Protein AF-A0A7V3BMM9-F1 (afdb_monomer_lite)

pLDDT: mean 84.12, std 20.59, range [25.33, 98.5]

Secondary structure (DSSP, 8-state):
-----------------------------PPPHHHHHHHHHHHTTSS-HHHHHHHHHHHHHHHHHPEEEEEETTEEEEEETTSSEEEEEEEEEEEEEE---TT-B-TT--B---EEEEEEEEEEEEEEETTTEEEEEEEE-SSS-EEEEEEEEEEEETTEEEEEEEEE-S--HHHHS-TTS-SSSS--GGGGGS--EEEEEEEEEEEGGGTEEEEEEEE-SS-TT----SS--EEEEEEEE---

Foldseek 3Di:
DDDDDDDDDDDDDDDPDDPDPPPPDDDPDPDPPQLVVLVVCVVVVVDDPVRSVVVVVVVCVVLQADWDWDADPNWTKIARSVRQKIKTKDWDWDKDWDPDDVCDADPVSHGDHTDIATPWTKIKMWMHHGNFKIWIWMWTCRPHTFTQGGWIKGPPDQAKIKIFFKYFFPDDPQLNDDCVPDPDVDDDPVCVVGQHIFGWMKIWHAPPNRQKIKMKIWGLPQHGPDDRDDDDIDIGIDMDGHPD

Radius of gyration: 28.23 Å; chains: 1; bounding box: 103×45×72 Å

Structure (mmCIF, N/CA/C/O backbone):
data_AF-A0A7V3BMM9-F1
#
_entry.id   AF-A0A7V3BMM9-F1
#
loop_
_atom_site.group_PDB
_atom_site.id
_atom_site.type_symbol
_atom_site.label_atom_id
_atom_site.label_alt_id
_atom_site.label_comp_id
_atom_site.label_asym_id
_atom_site.label_entity_id
_atom_site.label_seq_id
_atom_site.pdbx_PDB_ins_code
_atom_site.Cartn_x
_atom_site.Cartn_y
_atom_site.Cartn_z
_atom_site.occupancy
_atom_site.B_iso_or_equiv
_atom_site.auth_seq_id
_atom_site.auth_comp_id
_atom_site.auth_asym_id
_atom_site.auth_atom_id
_atom_site.pdbx_PDB_model_num
ATOM 1 N N . MET A 1 1 ? -70.844 21.705 -26.774 1.00 38.69 1 MET A N 1
ATOM 2 C CA . MET A 1 1 ? -70.767 20.719 -27.871 1.00 38.69 1 MET A CA 1
ATOM 3 C C . MET A 1 1 ? -69.583 19.796 -27.583 1.00 38.69 1 MET A C 1
ATOM 5 O O . MET A 1 1 ? -68.482 20.306 -27.479 1.00 38.69 1 MET A O 1
ATOM 9 N N . ASN A 1 2 ? -69.870 18.517 -27.294 1.00 36.34 2 ASN A N 1
ATOM 10 C CA . ASN A 1 2 ? -69.021 17.302 -27.224 1.00 36.34 2 ASN A CA 1
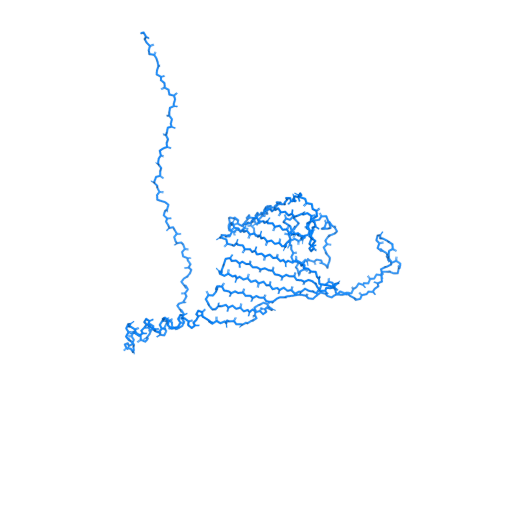ATOM 11 C C . ASN A 1 2 ? -67.511 17.437 -26.913 1.00 36.34 2 ASN A C 1
ATOM 13 O O . ASN A 1 2 ? -66.756 17.962 -27.715 1.00 36.34 2 ASN A O 1
ATOM 17 N N . ARG A 1 3 ? -67.050 17.014 -25.718 1.00 38.62 3 ARG A N 1
ATOM 18 C CA . ARG A 1 3 ? -66.506 15.663 -25.380 1.00 38.62 3 ARG A CA 1
ATOM 19 C C . ARG A 1 3 ? -65.378 15.201 -26.316 1.00 38.62 3 ARG A C 1
ATOM 21 O O . ARG A 1 3 ? -65.720 14.851 -27.432 1.00 38.62 3 ARG A O 1
ATOM 28 N N . ILE A 1 4 ? -64.132 15.076 -25.813 1.00 45.03 4 ILE A N 1
ATOM 29 C CA . ILE A 1 4 ? -63.379 13.817 -25.534 1.00 45.03 4 ILE A CA 1
ATOM 30 C C . ILE A 1 4 ? -62.304 14.111 -24.451 1.00 45.03 4 ILE A C 1
ATOM 32 O O . ILE A 1 4 ? -61.752 15.204 -24.400 1.00 45.03 4 ILE A O 1
ATOM 36 N N . LEU A 1 5 ? -62.093 13.151 -23.543 1.00 37.56 5 LEU A N 1
ATOM 37 C CA . LEU A 1 5 ? -61.285 13.191 -22.313 1.00 37.56 5 LEU A CA 1
ATOM 38 C C . LEU A 1 5 ? -59.736 13.198 -22.487 1.00 37.56 5 LEU A C 1
ATOM 40 O O . LEU A 1 5 ? -59.244 12.803 -23.541 1.00 37.56 5 LEU A O 1
ATOM 44 N N . PRO A 1 6 ? -58.989 13.528 -21.401 1.00 44.44 6 PRO A N 1
ATOM 45 C CA . PRO A 1 6 ? -57.520 13.581 -21.282 1.00 44.44 6 PRO A CA 1
ATOM 46 C C . PRO A 1 6 ? -56.903 12.320 -20.633 1.00 44.44 6 PRO A C 1
ATOM 48 O O . PRO A 1 6 ? -57.574 11.693 -19.818 1.00 44.44 6 PRO A O 1
ATOM 51 N N . LYS A 1 7 ? -55.626 11.988 -20.918 1.00 34.16 7 LYS A N 1
ATOM 52 C CA . LYS A 1 7 ? -54.704 11.097 -20.148 1.00 34.16 7 LYS A CA 1
ATOM 53 C C . LYS A 1 7 ? -53.261 11.460 -20.581 1.00 34.16 7 LYS A C 1
ATOM 55 O O . LYS A 1 7 ? -53.063 11.675 -21.765 1.00 34.16 7 LYS A O 1
ATOM 60 N N . VAL A 1 8 ? -52.222 11.606 -19.753 1.00 30.41 8 VAL A N 1
ATOM 61 C CA . VAL A 1 8 ? -51.803 10.811 -18.591 1.00 30.41 8 VAL A CA 1
ATOM 62 C C . VAL A 1 8 ? -51.069 11.710 -17.579 1.00 30.41 8 VAL A C 1
ATOM 64 O O . VAL A 1 8 ? -50.029 12.287 -17.881 1.00 30.41 8 VAL A O 1
ATOM 67 N N . LEU A 1 9 ? -51.616 11.779 -16.365 1.00 29.84 9 LEU A N 1
ATOM 68 C CA . LEU A 1 9 ? -50.900 12.061 -15.122 1.00 29.84 9 LEU A CA 1
ATOM 69 C C . LEU A 1 9 ? -50.432 10.701 -14.577 1.00 29.84 9 LEU A C 1
ATOM 71 O O . LEU A 1 9 ? -51.265 9.802 -14.467 1.00 29.84 9 LEU A O 1
ATOM 75 N N . VAL A 1 10 ? -49.166 10.554 -14.183 1.00 29.09 10 VAL A N 1
ATOM 76 C CA . VAL A 1 10 ? -48.768 9.564 -13.168 1.00 29.09 10 VAL A CA 1
ATOM 77 C C . VAL A 1 10 ? -47.814 10.246 -12.196 1.00 29.09 10 VAL A C 1
ATOM 79 O O . VAL A 1 10 ? -46.621 10.384 -12.443 1.00 29.09 10 VAL A O 1
ATOM 82 N N . SER A 1 11 ? -48.384 10.680 -11.077 1.00 27.62 11 SER A N 1
ATOM 83 C CA . SER A 1 11 ? -47.706 10.668 -9.787 1.00 27.62 11 SER A CA 1
ATOM 84 C C . SER A 1 11 ? -47.651 9.217 -9.296 1.00 27.62 11 SER A C 1
ATOM 86 O O . SER A 1 11 ? -48.673 8.533 -9.313 1.00 27.62 11 SER A O 1
ATOM 88 N N . LEU A 1 12 ? -46.490 8.761 -8.827 1.00 26.44 12 LEU A N 1
ATOM 89 C CA . LEU A 1 12 ? -46.339 7.554 -8.007 1.00 26.44 12 LEU A CA 1
ATOM 90 C C . LEU A 1 12 ? -45.339 7.932 -6.899 1.00 26.44 12 LEU A C 1
ATOM 92 O O . LEU A 1 12 ? -44.169 8.152 -7.181 1.00 26.44 12 LEU A O 1
ATOM 96 N N . ALA A 1 13 ? -45.784 8.409 -5.737 1.00 28.14 13 ALA A N 1
ATOM 97 C CA . ALA A 1 13 ? -46.408 7.674 -4.634 1.00 28.14 13 ALA A CA 1
ATOM 98 C C . ALA A 1 13 ? -45.438 6.697 -3.944 1.00 28.14 13 ALA A C 1
ATOM 100 O O . ALA A 1 13 ? -44.916 5.771 -4.557 1.00 28.14 13 ALA A O 1
ATOM 101 N N . LEU A 1 14 ? -45.246 6.969 -2.649 1.00 25.39 14 LEU A N 1
ATOM 102 C CA . LEU A 1 14 ? -44.682 6.138 -1.588 1.00 25.39 14 LEU A CA 1
ATOM 103 C C . LEU A 1 14 ? -44.663 4.628 -1.882 1.00 25.39 14 LEU A C 1
ATOM 105 O O . LEU A 1 14 ? -45.712 4.017 -2.068 1.00 25.39 14 LEU A O 1
ATOM 109 N N . MET A 1 15 ? -43.494 4.017 -1.692 1.00 25.45 15 MET A N 1
ATOM 110 C CA . MET A 1 15 ? -43.388 2.669 -1.132 1.00 25.45 15 MET A CA 1
ATOM 111 C C . MET A 1 15 ? -42.498 2.727 0.112 1.00 25.45 15 MET A C 1
ATOM 113 O O . MET A 1 15 ? -41.286 2.536 0.069 1.00 25.45 15 MET A O 1
ATOM 117 N N . LEU A 1 16 ? -43.150 3.021 1.239 1.00 28.23 16 LEU A N 1
ATOM 118 C CA . LEU A 1 16 ? -42.796 2.457 2.536 1.00 28.23 16 LEU A CA 1
ATOM 119 C C . LEU A 1 16 ? -42.952 0.940 2.405 1.00 28.23 16 LEU A C 1
ATOM 121 O O . LEU A 1 16 ? -44.065 0.429 2.335 1.00 28.23 16 LEU A O 1
ATOM 125 N N . GLY A 1 17 ? -41.832 0.237 2.335 1.00 25.55 17 GLY A N 1
ATOM 126 C CA . GLY A 1 17 ? -41.789 -1.215 2.269 1.00 25.55 17 GLY A CA 1
ATOM 127 C C . GLY A 1 17 ? -40.478 -1.696 2.856 1.00 25.55 17 GLY A C 1
ATOM 128 O O . GLY A 1 17 ? -39.551 -1.994 2.117 1.00 25.55 17 GLY A O 1
ATOM 129 N N . SER A 1 18 ? -40.402 -1.666 4.188 1.00 29.08 18 SER A N 1
ATOM 130 C CA . SER A 1 18 ? -39.578 -2.536 5.037 1.00 29.08 18 SER A CA 1
ATOM 131 C C . SER A 1 18 ? -38.527 -3.379 4.298 1.00 29.08 18 SER A C 1
ATOM 133 O O . SER A 1 18 ? -38.785 -4.540 3.970 1.00 29.08 18 SER A O 1
ATOM 135 N N . LEU A 1 19 ? -37.324 -2.836 4.091 1.00 27.72 19 LEU A N 1
ATOM 136 C CA . LEU A 1 19 ? -36.171 -3.693 3.844 1.00 27.72 19 LEU A CA 1
ATOM 137 C C . LEU A 1 19 ? -35.659 -4.152 5.206 1.00 27.72 19 LEU A C 1
ATOM 139 O O . LEU A 1 19 ? -34.979 -3.433 5.933 1.00 27.72 19 LEU A O 1
ATOM 143 N N . VAL A 1 20 ? -36.137 -5.340 5.560 1.00 27.20 20 VAL A N 1
ATOM 144 C CA . VAL A 1 20 ? -35.724 -6.164 6.686 1.00 27.20 20 VAL A CA 1
ATOM 145 C C . VAL A 1 20 ? -34.213 -6.071 6.876 1.00 27.20 20 VAL A C 1
ATOM 147 O O . VAL A 1 20 ? -33.435 -6.396 5.981 1.00 27.20 20 VAL A O 1
ATOM 150 N N . THR A 1 21 ? -33.821 -5.641 8.072 1.00 27.88 21 THR A N 1
ATOM 151 C CA . THR A 1 21 ? -32.473 -5.748 8.619 1.00 27.88 21 THR A CA 1
ATOM 152 C C . THR A 1 21 ? -32.058 -7.217 8.609 1.00 27.88 21 THR A C 1
ATOM 154 O O . THR A 1 21 ? -32.342 -7.960 9.547 1.00 27.88 21 THR A O 1
ATOM 157 N N . LEU A 1 22 ? -31.409 -7.664 7.536 1.00 25.33 22 LEU A N 1
ATOM 158 C CA . LEU A 1 22 ? -30.812 -8.989 7.481 1.00 25.33 22 LEU A CA 1
ATOM 159 C C . LEU A 1 22 ? -29.428 -8.900 8.130 1.00 25.33 22 LEU A C 1
ATOM 161 O O . LEU A 1 22 ? -28.401 -8.743 7.476 1.00 25.33 22 LEU A O 1
ATOM 165 N N . ALA A 1 23 ? -29.434 -8.944 9.463 1.00 29.56 23 ALA A N 1
ATOM 166 C CA . ALA A 1 23 ? -28.261 -9.246 10.264 1.00 29.56 23 ALA A CA 1
ATOM 167 C C . ALA A 1 23 ? -27.841 -10.696 9.968 1.00 29.56 23 ALA A C 1
ATOM 169 O O . ALA A 1 23 ? -28.280 -11.635 10.629 1.00 29.56 23 ALA A O 1
ATOM 170 N N . LEU A 1 24 ? -27.032 -10.888 8.927 1.00 25.89 24 LEU A N 1
ATOM 171 C CA . LEU A 1 24 ? -26.409 -12.172 8.627 1.00 25.89 24 LEU A CA 1
ATOM 172 C C . LEU A 1 24 ? -25.137 -12.323 9.459 1.00 25.89 24 LEU A C 1
ATOM 174 O O . LEU A 1 24 ? -24.089 -11.763 9.153 1.00 25.89 24 LEU A O 1
ATOM 178 N N . GLY A 1 25 ? -25.325 -13.063 10.553 1.00 27.61 25 GLY A N 1
ATOM 179 C CA . GLY A 1 25 ? -24.378 -13.949 11.226 1.00 27.61 25 GLY A CA 1
ATOM 180 C C . GLY A 1 25 ? -22.899 -13.746 10.925 1.00 27.61 25 GLY A C 1
ATOM 181 O O . GLY A 1 25 ? -22.339 -14.421 10.068 1.00 27.61 25 GLY A O 1
ATOM 182 N N . GLY A 1 26 ? -22.246 -12.917 11.739 1.00 25.81 26 GLY A N 1
ATOM 183 C CA . GLY A 1 26 ? -20.876 -13.231 12.125 1.00 25.81 26 GLY A CA 1
ATOM 184 C C . GLY A 1 26 ? -20.902 -14.507 12.967 1.00 25.81 26 GLY A C 1
ATOM 185 O O . GLY A 1 26 ? -21.786 -14.655 13.814 1.00 25.81 26 GLY A O 1
ATOM 186 N N . GLU A 1 27 ? -19.977 -15.430 12.713 1.00 27.50 27 GLU A N 1
ATOM 187 C CA . GLU A 1 27 ? -19.823 -16.643 13.519 1.00 27.50 27 GLU A CA 1
ATOM 188 C C . GLU A 1 27 ? -19.812 -16.315 15.021 1.00 27.50 27 GLU A C 1
ATOM 190 O O . GLU A 1 27 ? -19.301 -15.250 15.403 1.00 27.50 27 GLU A O 1
ATOM 195 N N . PRO A 1 28 ? -20.367 -17.184 15.890 1.00 31.92 28 PRO A N 1
ATOM 196 C CA . PRO A 1 28 ? -20.312 -16.964 17.323 1.00 31.92 28 PRO A CA 1
ATOM 197 C C . PRO A 1 28 ? -18.844 -16.990 17.745 1.00 31.92 28 PRO A C 1
ATOM 199 O O . PRO A 1 28 ? -18.250 -18.051 17.908 1.00 31.92 28 PRO A O 1
ATOM 202 N N . LYS A 1 29 ? -18.245 -15.803 17.894 1.00 45.50 29 LYS A N 1
ATOM 203 C CA . LYS A 1 29 ? -16.930 -15.654 18.510 1.00 45.50 29 LYS A CA 1
ATOM 204 C C . LYS A 1 29 ? -17.004 -16.341 19.864 1.00 45.50 29 LYS A C 1
ATOM 206 O O . LYS A 1 29 ? -17.782 -15.910 20.718 1.00 45.50 29 LYS A O 1
ATOM 211 N N . GLU A 1 30 ? -16.236 -17.415 20.030 1.00 55.03 30 GLU A N 1
ATOM 212 C CA . GLU A 1 30 ? -16.100 -18.093 21.312 1.00 55.03 30 GLU A CA 1
ATOM 213 C C . GLU A 1 30 ? -15.823 -17.049 22.394 1.00 55.03 30 GLU A C 1
ATOM 215 O O . GLU A 1 30 ? -14.979 -16.161 22.224 1.00 55.03 30 GLU A O 1
ATOM 220 N N . LYS A 1 31 ? -16.583 -17.121 23.492 1.00 68.62 31 LYS A N 1
ATOM 221 C CA . LYS A 1 31 ? -16.405 -16.199 24.612 1.00 68.62 31 LYS A CA 1
ATOM 222 C C . LYS A 1 31 ? -14.949 -16.280 25.090 1.00 68.62 31 LYS A C 1
ATOM 224 O O . LYS A 1 31 ? -14.450 -17.398 25.254 1.00 68.62 31 LYS A O 1
ATOM 229 N N . PRO A 1 32 ? -14.266 -15.151 25.344 1.00 79.38 32 PRO A N 1
ATOM 230 C CA . PRO A 1 32 ? -12.917 -15.156 25.899 1.00 79.38 32 PRO A CA 1
ATOM 231 C C . PRO A 1 32 ? -12.823 -16.050 27.140 1.00 79.38 32 PRO A C 1
ATOM 233 O O . PRO A 1 32 ? -13.746 -16.079 27.953 1.00 79.38 32 PRO A O 1
ATOM 236 N N . VAL A 1 33 ? -11.694 -16.743 27.325 1.00 82.69 33 VAL A N 1
ATOM 237 C CA . VAL A 1 33 ? -11.473 -17.670 28.458 1.00 82.69 33 VAL A CA 1
ATOM 238 C C . VAL A 1 33 ? -11.793 -17.021 29.813 1.00 82.69 33 VAL A C 1
ATOM 240 O O . VAL A 1 33 ? -12.360 -17.665 30.689 1.00 82.69 33 VAL A O 1
ATOM 243 N N . VAL A 1 34 ? -11.506 -15.726 29.969 1.00 84.88 34 VAL A N 1
ATOM 244 C CA . VAL A 1 34 ? -11.821 -14.963 31.187 1.00 84.88 34 VAL A CA 1
ATOM 245 C C . VAL A 1 34 ? -13.332 -14.859 31.433 1.00 84.88 34 VAL A C 1
ATOM 247 O O . VAL A 1 34 ? -13.767 -15.044 32.565 1.00 84.88 34 VAL A O 1
ATOM 250 N N . GLU A 1 35 ? -14.147 -14.637 30.397 1.00 84.75 35 GLU A N 1
ATOM 251 C CA . GLU A 1 35 ? -15.613 -14.621 30.533 1.00 84.75 35 GLU A CA 1
ATOM 252 C C . GLU A 1 35 ? -16.156 -16.009 30.877 1.00 84.75 35 GLU A C 1
ATOM 254 O O . GLU A 1 35 ? -17.046 -16.128 31.713 1.00 84.75 35 GLU A O 1
ATOM 259 N N . GLN A 1 36 ? -15.572 -17.069 30.308 1.00 88.56 36 GLN A N 1
ATOM 260 C CA . GLN A 1 36 ? -15.939 -18.444 30.660 1.00 88.56 36 GLN A CA 1
ATOM 261 C C . GLN A 1 36 ? -15.630 -18.760 32.134 1.00 88.56 36 GLN A C 1
ATOM 263 O O . GLN A 1 36 ? -16.428 -19.412 32.807 1.00 88.56 36 GLN A O 1
ATOM 268 N N . ILE A 1 37 ? -14.497 -18.274 32.659 1.00 88.25 37 ILE A N 1
ATOM 269 C CA . ILE A 1 37 ? -14.135 -18.418 34.078 1.00 88.25 37 ILE A CA 1
ATOM 270 C C . ILE A 1 37 ? -15.118 -17.647 34.968 1.00 88.25 37 ILE A C 1
ATOM 272 O O . ILE A 1 37 ? -15.596 -18.200 35.957 1.00 88.25 37 ILE A O 1
ATOM 276 N N . LEU A 1 38 ? -15.451 -16.399 34.621 1.00 89.81 38 LEU A N 1
ATOM 277 C CA . LEU A 1 38 ? -16.404 -15.586 35.385 1.00 89.81 38 LEU A CA 1
ATOM 278 C C . LEU A 1 38 ? -17.808 -16.212 35.398 1.00 89.81 38 LEU A C 1
ATOM 280 O O . LEU A 1 38 ? -18.428 -16.282 36.460 1.00 89.81 38 LEU A O 1
ATOM 284 N N . ASP A 1 39 ? -18.282 -16.729 34.260 1.00 90.69 39 ASP A N 1
ATOM 285 C CA . ASP A 1 39 ? -19.570 -17.430 34.153 1.00 90.69 39 ASP A CA 1
ATOM 286 C C . ASP A 1 39 ? -19.597 -18.670 35.072 1.00 90.69 39 ASP A C 1
ATOM 288 O O . ASP A 1 39 ? -20.570 -18.904 35.793 1.00 90.69 39 ASP A O 1
ATOM 292 N N . LEU A 1 40 ? -18.501 -19.435 35.113 1.00 91.00 40 LEU A N 1
ATOM 293 C CA . LEU A 1 40 ? -18.376 -20.637 35.941 1.00 91.00 40 LEU A CA 1
ATOM 294 C C . LEU A 1 40 ? -18.291 -20.316 37.444 1.00 91.00 40 LEU A C 1
ATOM 296 O O . LEU A 1 40 ? -18.853 -21.046 38.265 1.00 91.00 40 LEU A O 1
ATOM 300 N N . LEU A 1 41 ? -17.629 -19.219 37.819 1.00 91.06 41 LEU A N 1
ATOM 301 C CA . LEU A 1 41 ? -17.575 -18.733 39.202 1.00 91.06 41 LEU A CA 1
ATOM 302 C C . LEU A 1 41 ? -18.943 -18.237 39.684 1.00 91.06 41 LEU A C 1
ATOM 304 O O . LEU A 1 41 ? -19.340 -18.541 40.812 1.00 91.06 41 LEU A O 1
ATOM 308 N N . LEU A 1 42 ? -19.682 -17.536 38.822 1.00 92.25 42 LEU A N 1
ATOM 309 C CA . LEU A 1 42 ? -21.040 -17.077 39.104 1.00 92.25 42 LEU A CA 1
ATOM 310 C C . LEU A 1 42 ? -22.001 -18.266 39.253 1.00 92.25 42 LEU A C 1
ATOM 312 O O . LEU A 1 42 ? -22.773 -18.322 40.208 1.00 92.25 42 LEU A O 1
ATOM 316 N N . GLN A 1 43 ? -21.906 -19.263 38.366 1.00 93.19 43 GLN A N 1
ATOM 317 C CA . GLN A 1 43 ? -22.722 -20.482 38.426 1.00 93.19 43 GLN A CA 1
ATOM 318 C C . GLN A 1 43 ? -22.468 -21.297 39.703 1.00 93.19 43 GLN A C 1
ATOM 320 O O . GLN A 1 43 ? -23.390 -21.898 40.252 1.00 93.19 43 GLN A O 1
ATOM 325 N N . ARG A 1 44 ? -21.224 -21.314 40.193 1.00 94.44 44 ARG A N 1
ATOM 326 C CA . ARG A 1 44 ? -20.847 -21.974 41.452 1.00 94.44 44 ARG A CA 1
ATOM 327 C C . ARG A 1 44 ? -21.163 -21.145 42.701 1.00 94.44 44 ARG A C 1
ATOM 329 O O . ARG A 1 44 ? -20.877 -21.609 43.801 1.00 94.44 44 ARG A O 1
ATOM 336 N N . GLY A 1 45 ? -21.723 -19.942 42.551 1.00 89.56 45 GLY A N 1
ATOM 337 C CA . GLY A 1 45 ? -22.039 -19.042 43.663 1.00 89.56 45 GLY A CA 1
ATOM 338 C C . GLY A 1 45 ? -20.807 -18.511 44.399 1.00 89.56 45 GLY A C 1
ATOM 339 O O . GLY A 1 45 ? -20.913 -18.135 45.561 1.00 89.56 45 GLY A O 1
ATOM 340 N N . GLN A 1 46 ? -19.634 -18.516 43.755 1.00 91.94 46 GLN A N 1
ATOM 341 C CA . GLN A 1 46 ? -18.380 -18.034 44.350 1.00 91.94 46 GLN A CA 1
ATOM 342 C C . GLN A 1 46 ? -18.222 -16.513 44.248 1.00 91.94 46 GLN A C 1
ATOM 344 O O . GLN A 1 46 ? -17.418 -15.942 44.975 1.00 91.94 46 GLN A O 1
ATOM 349 N N . ILE A 1 47 ? -18.974 -15.875 43.348 1.00 91.50 47 ILE A N 1
ATOM 350 C CA . ILE A 1 47 ? -18.994 -14.425 43.141 1.00 91.50 47 ILE A CA 1
ATOM 351 C C . ILE A 1 47 ? -20.439 -13.936 43.004 1.00 91.50 47 ILE A C 1
ATOM 353 O O . ILE A 1 47 ? -21.306 -14.649 42.493 1.00 91.50 47 ILE A O 1
ATOM 357 N N . SER A 1 48 ? -20.698 -12.712 43.448 1.00 92.31 48 SER A N 1
ATOM 358 C CA . SER A 1 48 ? -21.958 -11.994 43.255 1.00 92.31 48 SER A CA 1
ATOM 359 C C . SER A 1 48 ? -22.066 -11.376 41.852 1.00 92.31 48 SER A C 1
ATOM 361 O O . SER A 1 48 ? -21.089 -11.258 41.113 1.00 92.31 48 SER A O 1
ATOM 363 N N . GLN A 1 49 ? -23.269 -10.931 41.477 1.00 90.50 49 GLN A N 1
ATOM 364 C CA . GLN A 1 49 ? -23.506 -10.226 40.206 1.00 90.50 49 GLN A CA 1
ATOM 365 C C . GLN A 1 49 ? -22.747 -8.891 40.108 1.00 90.50 49 GLN A C 1
ATOM 367 O O . GLN A 1 49 ? -22.352 -8.476 39.018 1.00 90.50 49 GLN A O 1
ATOM 372 N N . GLU A 1 50 ? -22.528 -8.210 41.234 1.00 90.50 50 GLU A N 1
ATOM 373 C CA . GLU A 1 50 ? -21.756 -6.963 41.277 1.00 90.50 50 GLU A CA 1
ATOM 374 C C . GLU A 1 50 ? -20.258 -7.237 41.090 1.00 90.50 50 GLU A C 1
ATOM 376 O O . GLU A 1 50 ? -19.589 -6.569 40.296 1.00 90.50 50 GLU A O 1
ATOM 381 N N . GLU A 1 51 ? -19.739 -8.281 41.739 1.00 90.19 51 GLU A N 1
ATOM 382 C CA . GLU A 1 51 ? -18.357 -8.739 41.557 1.00 90.19 51 GLU A CA 1
ATOM 383 C C . GLU A 1 51 ? -18.106 -9.223 40.125 1.00 90.19 51 GLU A C 1
ATOM 385 O O . GLU A 1 51 ? -17.078 -8.892 39.540 1.00 90.19 51 GLU A O 1
ATOM 390 N N . TYR A 1 52 ? -19.070 -9.918 39.514 1.00 90.12 52 TYR A N 1
ATOM 391 C CA . TYR A 1 52 ? -18.997 -10.305 38.104 1.00 90.12 52 TYR A CA 1
ATOM 392 C C . TYR A 1 52 ? -18.808 -9.084 37.195 1.00 90.12 52 TYR A C 1
ATOM 394 O O . TYR A 1 52 ? -17.876 -9.051 36.392 1.00 90.12 52 TYR A O 1
ATOM 402 N N . ARG A 1 53 ? -19.651 -8.051 37.344 1.00 88.81 53 ARG A N 1
ATOM 403 C CA . ARG A 1 53 ? -19.584 -6.835 36.514 1.00 88.81 53 ARG A CA 1
ATOM 404 C C . ARG A 1 53 ? -18.270 -6.086 36.700 1.00 88.81 53 ARG A C 1
ATOM 406 O O . ARG A 1 53 ? -17.641 -5.705 35.719 1.00 88.81 53 ARG A O 1
ATOM 413 N N . THR A 1 54 ? -17.829 -5.913 37.944 1.00 90.94 54 THR A N 1
ATOM 414 C CA . THR A 1 54 ? -16.580 -5.193 38.237 1.00 90.94 54 THR A CA 1
ATOM 415 C C . THR A 1 54 ? -15.346 -5.934 37.720 1.00 90.94 54 THR A C 1
ATOM 417 O O . THR A 1 54 ? -14.442 -5.305 37.168 1.00 90.94 54 THR A O 1
ATOM 420 N N . LEU A 1 55 ? -15.298 -7.265 37.842 1.00 89.12 55 LEU A N 1
ATOM 421 C CA . LEU A 1 55 ? -14.216 -8.079 37.283 1.00 89.12 55 LEU A CA 1
ATOM 422 C C . LEU A 1 55 ? -14.255 -8.108 35.755 1.00 89.12 55 LEU A C 1
ATOM 424 O O . LEU A 1 55 ? -13.200 -8.042 35.127 1.00 89.12 55 LEU A O 1
ATOM 428 N N . GLN A 1 56 ? -15.445 -8.136 35.152 1.00 87.62 56 GLN A N 1
ATOM 429 C CA . GLN A 1 56 ? -15.601 -8.030 33.704 1.00 87.62 56 GLN A CA 1
ATOM 430 C C . GLN A 1 56 ? -15.103 -6.673 33.185 1.00 87.62 56 GLN A C 1
ATOM 432 O O . GLN A 1 56 ? -14.374 -6.626 32.195 1.00 87.62 56 GLN A O 1
ATOM 437 N N . GLU A 1 57 ? -15.433 -5.568 33.859 1.00 86.19 57 GLU A N 1
ATOM 438 C CA . GLU A 1 57 ? -14.930 -4.233 33.513 1.00 86.19 57 GLU A CA 1
ATOM 439 C C . GLU A 1 57 ? -13.409 -4.133 33.664 1.00 86.19 57 GLU A C 1
ATOM 441 O O . GLU A 1 57 ? -12.736 -3.624 32.765 1.00 86.19 57 GLU A O 1
ATOM 446 N N . LYS A 1 58 ? -12.844 -4.666 34.754 1.00 85.25 58 LYS A N 1
ATOM 447 C CA . LYS A 1 58 ? -11.387 -4.718 34.955 1.00 85.25 58 LYS A CA 1
ATOM 448 C C . LYS A 1 58 ? -10.696 -5.538 33.871 1.00 85.25 58 LYS A C 1
ATOM 450 O O . LYS A 1 58 ? -9.788 -5.025 33.223 1.00 85.25 58 LYS A O 1
ATOM 455 N N . ALA A 1 59 ? -11.180 -6.749 33.599 1.00 83.06 59 ALA A N 1
ATOM 456 C CA . ALA A 1 59 ? -10.650 -7.608 32.546 1.00 83.06 59 ALA A CA 1
ATOM 457 C C . ALA A 1 59 ? -10.737 -6.940 31.167 1.00 83.06 59 ALA A C 1
ATOM 459 O O . ALA A 1 59 ? -9.804 -7.036 30.366 1.00 83.06 59 ALA A O 1
ATOM 460 N N . ARG A 1 60 ? -11.831 -6.219 30.887 1.00 78.25 60 ARG A N 1
ATOM 461 C CA . ARG A 1 60 ? -12.005 -5.461 29.645 1.00 78.25 60 ARG A CA 1
ATOM 462 C C . ARG A 1 60 ? -11.024 -4.295 29.544 1.00 78.25 60 ARG A C 1
ATOM 464 O O . ARG A 1 60 ? -10.478 -4.088 28.467 1.00 78.25 60 ARG A O 1
ATOM 471 N N . ASN A 1 61 ? -10.771 -3.567 30.630 1.00 79.62 61 ASN A N 1
ATOM 472 C CA . ASN A 1 61 ? -9.822 -2.449 30.660 1.00 79.62 61 ASN A CA 1
ATOM 473 C C . ASN A 1 61 ? -8.362 -2.913 30.532 1.00 79.62 61 ASN A C 1
ATOM 475 O O . ASN A 1 61 ? -7.587 -2.320 29.776 1.00 79.62 61 ASN A O 1
ATOM 479 N N . GLU A 1 62 ? -8.003 -4.003 31.211 1.00 78.81 62 GLU A N 1
ATOM 480 C CA . GLU A 1 62 ? -6.692 -4.652 31.095 1.00 78.81 62 GLU A CA 1
ATOM 481 C C . GLU A 1 62 ? -6.469 -5.182 29.672 1.00 78.81 62 GLU A C 1
ATOM 483 O O . GLU A 1 62 ? -5.459 -4.872 29.038 1.00 78.81 62 GLU A O 1
ATOM 488 N N . SER A 1 63 ? -7.461 -5.883 29.112 1.00 70.81 63 SER A N 1
ATOM 489 C CA . SER A 1 63 ? -7.406 -6.388 27.734 1.00 70.81 63 SER A CA 1
ATOM 490 C C . SER A 1 63 ? -7.417 -5.264 26.698 1.00 70.81 63 SER A C 1
ATOM 492 O O . SER A 1 63 ? -6.778 -5.378 25.659 1.00 70.81 63 SER A O 1
ATOM 494 N N . ALA A 1 64 ? -8.114 -4.153 26.946 1.00 71.06 64 ALA A N 1
ATOM 495 C CA . ALA A 1 64 ? -8.150 -3.020 26.022 1.00 71.06 64 ALA A CA 1
ATOM 496 C C . ALA A 1 64 ? -6.795 -2.308 25.895 1.00 71.06 64 ALA A C 1
ATOM 498 O O . ALA A 1 64 ? -6.540 -1.693 24.858 1.00 71.06 64 ALA A O 1
ATOM 499 N N . SER A 1 65 ? -5.943 -2.416 26.917 1.00 74.06 65 SER A N 1
ATOM 500 C CA . SER A 1 65 ? -4.639 -1.747 26.995 1.00 74.06 65 SER A CA 1
ATOM 501 C C . SER A 1 65 ? -3.464 -2.666 26.646 1.00 74.06 65 SER A C 1
ATOM 503 O O . SER A 1 65 ? -2.332 -2.200 26.525 1.00 74.06 65 SER A O 1
ATOM 505 N N . ALA A 1 66 ? -3.708 -3.967 26.472 1.00 85.25 66 ALA A N 1
ATOM 506 C CA . ALA A 1 66 ? -2.660 -4.924 26.157 1.00 85.25 66 ALA A CA 1
ATOM 507 C C . ALA A 1 66 ? -2.135 -4.744 24.722 1.00 85.25 66 ALA A C 1
ATOM 509 O O . ALA A 1 66 ? -2.901 -4.655 23.754 1.00 85.25 66 ALA A O 1
ATOM 510 N N . VAL A 1 67 ? -0.807 -4.738 24.592 1.00 91.19 67 VAL A N 1
ATOM 511 C CA . VAL A 1 67 ? -0.091 -4.771 23.313 1.00 91.19 67 VAL A CA 1
ATOM 512 C C . VAL A 1 67 ? 0.424 -6.188 23.094 1.00 91.19 67 VAL A C 1
ATOM 514 O O . VAL A 1 67 ? 1.196 -6.718 23.887 1.00 91.19 67 VAL A O 1
ATOM 517 N N . LEU A 1 68 ? -0.018 -6.799 22.006 1.00 92.81 68 LEU A N 1
ATOM 518 C CA . LEU A 1 68 ? 0.434 -8.092 21.525 1.00 92.81 68 LEU A CA 1
ATOM 519 C C . LEU A 1 68 ? 1.582 -7.873 20.542 1.00 92.81 68 LEU A C 1
ATOM 521 O O . LEU A 1 68 ? 1.481 -7.040 19.641 1.00 92.81 68 LEU A O 1
ATOM 525 N N . ALA A 1 69 ? 2.648 -8.648 20.687 1.00 95.44 69 ALA A N 1
ATOM 526 C CA . ALA A 1 69 ? 3.772 -8.665 19.764 1.00 95.44 69 ALA A CA 1
ATOM 527 C C . ALA A 1 69 ? 4.000 -10.091 19.262 1.00 95.44 69 ALA A C 1
ATOM 529 O O . ALA A 1 69 ? 3.756 -11.058 19.985 1.00 95.44 69 ALA A O 1
ATOM 530 N N . GLY A 1 70 ? 4.468 -10.229 18.029 1.00 95.31 70 GLY A N 1
ATOM 531 C CA . GLY A 1 70 ? 4.754 -11.537 17.455 1.00 95.31 70 GLY A CA 1
ATOM 532 C C . GLY A 1 70 ? 5.322 -11.447 16.050 1.00 95.31 70 GLY A C 1
ATOM 533 O O . GLY A 1 70 ? 5.640 -10.365 15.562 1.00 95.31 70 GLY A O 1
ATOM 534 N N . ILE A 1 71 ? 5.446 -12.602 15.402 1.00 95.19 71 ILE A N 1
ATOM 535 C CA . ILE A 1 71 ? 5.865 -12.722 14.006 1.00 95.19 71 ILE A CA 1
ATOM 536 C C . ILE A 1 71 ? 4.775 -13.488 13.263 1.00 95.19 71 ILE A C 1
ATOM 538 O O . ILE A 1 71 ? 4.422 -14.600 13.647 1.00 95.19 71 ILE A O 1
ATOM 542 N N . GLU A 1 72 ? 4.249 -12.904 12.191 1.00 90.50 72 GLU A N 1
ATOM 543 C CA . GLU A 1 72 ? 3.234 -13.517 11.336 1.00 90.50 72 GLU A CA 1
ATOM 544 C C . GLU A 1 72 ? 3.749 -13.537 9.895 1.00 90.50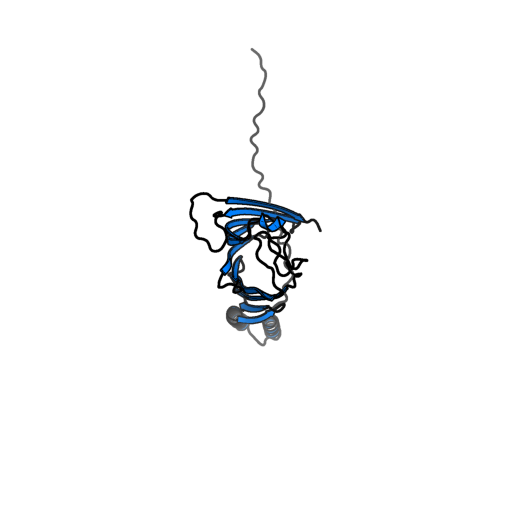 72 GLU A C 1
ATOM 546 O O . GLU A 1 72 ? 4.146 -12.505 9.359 1.00 90.50 72 GLU A O 1
ATOM 551 N N . LYS A 1 73 ? 3.799 -14.720 9.265 1.00 88.06 73 LYS A N 1
ATOM 552 C CA . LYS A 1 73 ? 4.317 -14.899 7.889 1.00 88.06 73 LYS A CA 1
ATOM 553 C C . LYS A 1 73 ? 5.700 -14.251 7.663 1.00 88.06 73 LYS A C 1
ATOM 555 O O . LYS A 1 73 ? 5.968 -13.685 6.606 1.00 88.06 73 LYS A O 1
ATOM 560 N N . GLY A 1 74 ? 6.570 -14.311 8.675 1.00 88.75 74 GLY A N 1
ATOM 561 C CA . GLY A 1 74 ? 7.916 -13.727 8.638 1.00 88.75 74 GLY A CA 1
ATOM 562 C C . GLY A 1 74 ? 7.981 -12.206 8.838 1.00 88.75 74 GLY A C 1
ATOM 563 O O . GLY A 1 74 ? 9.069 -11.646 8.752 1.00 88.75 74 GLY A O 1
ATOM 564 N N . LYS A 1 75 ? 6.859 -11.534 9.123 1.00 93.56 75 LYS A N 1
ATOM 565 C CA . LYS A 1 75 ? 6.807 -10.105 9.461 1.00 93.56 75 LYS A CA 1
ATOM 566 C C . LYS A 1 75 ? 6.575 -9.915 10.966 1.00 93.56 75 LYS A C 1
ATOM 568 O O . LYS A 1 75 ? 5.567 -10.407 11.483 1.00 93.56 75 LYS A O 1
ATOM 573 N N . PRO A 1 76 ? 7.469 -9.221 11.691 1.00 97.00 76 PRO A N 1
ATOM 574 C CA . PRO A 1 76 ? 7.188 -8.775 13.050 1.00 97.00 76 PRO A CA 1
ATOM 575 C C . PRO A 1 76 ? 5.974 -7.840 13.092 1.00 97.00 76 PRO A C 1
ATOM 577 O O . PRO A 1 76 ? 5.797 -7.007 12.201 1.00 97.00 76 PRO A O 1
ATOM 580 N N . PHE A 1 77 ? 5.156 -7.945 14.137 1.00 96.88 77 PHE A N 1
ATOM 581 C CA . PHE A 1 77 ? 3.986 -7.091 14.327 1.00 96.88 77 PHE A CA 1
ATOM 582 C C . PHE A 1 77 ? 3.815 -6.630 15.773 1.00 96.88 77 PHE A C 1
ATOM 584 O O . PHE A 1 77 ? 4.230 -7.306 16.715 1.00 96.88 77 PHE A O 1
ATOM 591 N N . LEU A 1 78 ? 3.111 -5.509 15.920 1.00 96.38 78 LEU A N 1
ATOM 592 C CA . LEU A 1 78 ? 2.514 -5.017 17.156 1.00 96.38 78 LEU A CA 1
ATOM 593 C C . LEU A 1 78 ? 1.011 -4.829 16.922 1.00 96.38 78 LEU A C 1
ATOM 595 O O . LEU A 1 78 ? 0.609 -4.190 15.951 1.00 96.38 78 LEU A O 1
ATOM 599 N N . LYS A 1 79 ? 0.170 -5.394 17.785 1.00 94.94 79 LYS A N 1
ATOM 600 C CA . LYS A 1 79 ? -1.295 -5.314 17.698 1.00 94.94 79 LYS A CA 1
ATOM 601 C C . LYS A 1 79 ? -1.863 -4.945 19.060 1.00 94.94 79 LYS A C 1
ATOM 603 O O . LYS A 1 79 ? -1.451 -5.510 20.065 1.00 94.94 79 LYS A O 1
ATOM 608 N N . SER A 1 80 ? -2.833 -4.045 19.121 1.00 93.38 80 SER A N 1
ATOM 609 C CA . SER A 1 80 ? -3.621 -3.885 20.339 1.00 93.38 80 SER A CA 1
ATOM 610 C C . SER A 1 80 ? -4.562 -5.081 20.489 1.00 93.38 80 SER A C 1
ATOM 612 O O . SER A 1 80 ? -5.155 -5.542 19.512 1.00 93.38 80 SER A O 1
ATOM 614 N N . ALA A 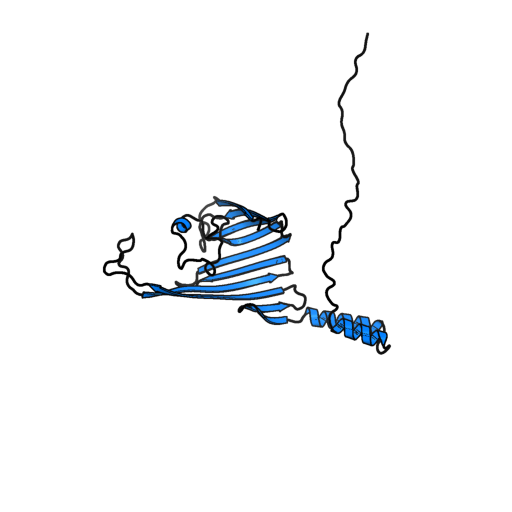1 81 ? -4.739 -5.592 21.705 1.00 87.62 81 ALA A N 1
ATOM 615 C CA . ALA A 1 81 ? -5.611 -6.745 21.941 1.00 87.62 81 ALA A CA 1
ATOM 616 C C . ALA A 1 81 ? -7.096 -6.454 21.628 1.00 87.62 81 ALA A C 1
ATOM 618 O O . ALA A 1 81 ? -7.848 -7.363 21.285 1.00 87.62 81 ALA A O 1
ATOM 619 N N . ASN A 1 82 ? -7.511 -5.181 21.641 1.00 85.69 82 ASN A N 1
ATOM 620 C CA . ASN A 1 82 ? -8.832 -4.750 21.161 1.00 85.69 82 ASN A CA 1
ATOM 621 C C . ASN A 1 82 ? -8.960 -4.686 19.619 1.00 85.69 82 ASN A C 1
ATOM 623 O O . ASN A 1 82 ? -10.045 -4.410 19.108 1.00 85.69 82 ASN A O 1
ATOM 627 N N . GLY A 1 83 ? -7.871 -4.906 18.875 1.00 87.56 83 GLY A N 1
ATOM 628 C CA . GLY A 1 83 ? -7.831 -4.905 17.411 1.00 87.56 83 GLY A CA 1
ATOM 629 C C . GLY A 1 83 ? -7.907 -3.527 16.748 1.00 87.56 83 GLY A C 1
ATOM 630 O O . GLY A 1 83 ? -7.962 -3.457 15.523 1.00 87.56 83 GLY A O 1
ATOM 631 N N . ASN A 1 84 ? -7.921 -2.433 17.514 1.00 91.19 84 ASN A N 1
ATOM 632 C CA . ASN A 1 84 ? -7.989 -1.080 16.957 1.00 91.19 84 ASN A CA 1
ATOM 633 C C . ASN A 1 84 ? -6.696 -0.640 16.277 1.00 91.19 84 ASN A C 1
ATOM 635 O O . ASN A 1 84 ? -6.756 0.150 15.341 1.00 91.19 84 ASN A O 1
ATOM 639 N N . PHE A 1 85 ? -5.551 -1.137 16.731 1.00 94.44 85 PHE A N 1
ATOM 640 C CA . PHE A 1 85 ? -4.248 -0.752 16.220 1.00 94.44 85 PHE A CA 1
ATOM 641 C C . PHE A 1 85 ? -3.463 -1.988 15.820 1.00 94.44 85 PHE A C 1
ATOM 643 O O . PHE A 1 85 ? -3.368 -2.955 16.574 1.00 94.44 85 PHE A O 1
ATOM 650 N N . GLN A 1 86 ? -2.875 -1.938 14.636 1.00 95.94 86 GLN A N 1
ATOM 651 C CA . GLN A 1 86 ? -1.949 -2.939 14.145 1.00 95.94 86 GLN A CA 1
ATOM 652 C C . GLN A 1 86 ? -0.847 -2.239 13.367 1.00 95.94 86 GLN A C 1
ATOM 654 O O . GLN A 1 86 ? -1.128 -1.399 12.519 1.00 95.94 86 GLN A O 1
ATOM 659 N N . VAL A 1 87 ? 0.394 -2.621 13.632 1.00 97.50 87 VAL A N 1
ATOM 660 C CA . VAL A 1 87 ? 1.571 -2.217 12.869 1.00 97.50 87 VAL A CA 1
ATOM 661 C C . VAL A 1 87 ? 2.370 -3.471 12.556 1.00 97.50 87 VAL A C 1
ATOM 663 O O . VAL A 1 87 ? 2.543 -4.339 13.409 1.00 97.50 87 VAL A O 1
ATOM 666 N N . GLN A 1 88 ? 2.835 -3.576 11.323 1.00 97.25 88 GLN A N 1
ATOM 667 C CA . GLN A 1 88 ? 3.685 -4.639 10.825 1.00 97.25 88 GLN A CA 1
ATOM 668 C C . GLN A 1 88 ? 4.937 -4.030 10.222 1.00 97.25 88 GLN A C 1
ATOM 670 O O . GLN A 1 88 ? 4.890 -2.998 9.553 1.00 97.25 88 GLN A O 1
ATOM 675 N N . PHE A 1 89 ? 6.050 -4.709 10.455 1.00 97.44 89 PHE A N 1
ATOM 676 C CA . PHE A 1 89 ? 7.344 -4.346 9.915 1.00 97.44 89 PHE A CA 1
ATOM 677 C C . PHE A 1 89 ? 7.732 -5.390 8.884 1.00 97.44 89 PHE A C 1
ATOM 679 O O . PHE A 1 89 ? 7.669 -6.599 9.119 1.00 97.44 89 PHE A O 1
ATOM 686 N N . GLY A 1 90 ? 8.101 -4.914 7.711 1.00 95.19 90 GLY A N 1
ATOM 687 C CA . GLY A 1 90 ? 8.438 -5.733 6.574 1.00 95.19 90 GLY A CA 1
ATOM 688 C C . GLY A 1 90 ? 9.643 -5.183 5.845 1.00 95.19 90 GLY A C 1
ATOM 689 O O . GLY A 1 90 ? 10.212 -4.142 6.160 1.00 95.19 90 GLY A O 1
ATOM 690 N N . GLY A 1 91 ? 10.034 -5.926 4.830 1.00 94.25 91 GLY A N 1
ATOM 691 C CA . GLY A 1 91 ? 11.112 -5.531 3.959 1.00 94.25 91 GLY A CA 1
ATOM 692 C C . GLY A 1 91 ? 11.468 -6.649 3.007 1.00 94.25 91 GLY A C 1
ATOM 693 O O . GLY A 1 91 ? 10.874 -7.738 3.028 1.00 94.25 91 GLY A O 1
ATOM 694 N N . ARG A 1 92 ? 12.414 -6.349 2.130 1.00 93.56 92 ARG A N 1
ATOM 695 C CA . ARG A 1 92 ? 13.033 -7.319 1.237 1.00 93.56 92 ARG A CA 1
ATOM 696 C C . ARG A 1 92 ? 14.398 -6.824 0.802 1.00 93.56 92 ARG A C 1
ATOM 698 O O . ARG A 1 92 ? 14.559 -5.643 0.512 1.00 93.56 92 ARG A O 1
ATOM 705 N N . ILE A 1 93 ? 15.323 -7.763 0.697 1.00 95.31 93 ILE A N 1
ATOM 706 C CA . ILE A 1 93 ? 16.602 -7.575 0.030 1.00 95.31 93 ILE A CA 1
ATOM 707 C C . ILE A 1 93 ? 16.600 -8.524 -1.166 1.00 95.31 93 ILE A C 1
ATOM 709 O O . ILE A 1 93 ? 16.223 -9.687 -1.026 1.00 95.31 93 ILE A O 1
ATOM 713 N N . GLN A 1 94 ? 16.950 -8.011 -2.338 1.00 95.31 94 GLN A N 1
ATOM 714 C CA . GLN A 1 94 ? 17.147 -8.787 -3.559 1.00 95.31 94 GLN A CA 1
ATOM 715 C C . GLN A 1 94 ? 18.565 -8.520 -4.043 1.00 95.31 94 GLN A C 1
ATOM 717 O O . GLN A 1 94 ? 18.946 -7.359 -4.190 1.00 95.31 94 GLN A O 1
ATOM 722 N N . ALA A 1 95 ? 19.333 -9.589 -4.216 1.00 95.44 95 ALA A N 1
ATOM 723 C CA . ALA A 1 95 ? 20.717 -9.549 -4.648 1.00 95.44 95 ALA A CA 1
ATOM 724 C C . ALA A 1 95 ? 20.853 -10.417 -5.893 1.00 95.44 95 ALA A C 1
ATOM 726 O O . ALA A 1 95 ? 20.411 -11.568 -5.888 1.00 95.44 95 ALA A O 1
ATOM 727 N N . ASP A 1 96 ? 21.484 -9.859 -6.916 1.00 93.81 96 ASP A N 1
ATOM 728 C CA . ASP A 1 96 ? 21.588 -10.470 -8.228 1.00 93.81 96 ASP A CA 1
ATOM 729 C C . ASP A 1 96 ? 23.060 -10.515 -8.645 1.00 93.81 96 ASP A C 1
ATOM 731 O O . ASP A 1 96 ? 23.904 -9.745 -8.173 1.00 93.81 96 ASP A O 1
ATOM 735 N N . PHE A 1 97 ? 23.360 -11.434 -9.553 1.00 93.44 97 PHE A N 1
ATOM 736 C CA . PHE A 1 97 ? 24.616 -11.466 -10.280 1.00 93.44 97 PHE A CA 1
ATOM 737 C C . PHE A 1 97 ? 24.289 -11.364 -11.763 1.00 93.44 97 PHE A C 1
ATOM 739 O O . PHE A 1 97 ? 23.568 -12.205 -12.300 1.00 93.44 97 PHE A O 1
ATOM 746 N N . HIS A 1 98 ? 24.792 -10.319 -12.406 1.00 89.75 98 HIS A N 1
ATOM 747 C CA . HIS A 1 98 ? 24.692 -10.156 -13.847 1.00 89.75 98 HIS A CA 1
ATOM 748 C C . HIS A 1 98 ? 25.974 -10.685 -14.475 1.00 89.75 98 HIS A C 1
ATOM 750 O O . HIS A 1 98 ? 27.064 -10.335 -14.030 1.00 89.75 98 HIS A O 1
ATOM 756 N N . ALA A 1 99 ? 25.828 -11.517 -15.502 1.00 89.06 99 ALA A N 1
ATOM 757 C CA . ALA A 1 99 ? 26.914 -11.931 -16.374 1.00 89.06 99 ALA A CA 1
ATOM 758 C C . ALA A 1 99 ? 26.570 -11.505 -17.795 1.00 89.06 99 ALA A C 1
ATOM 760 O O . ALA A 1 99 ? 25.432 -11.677 -18.236 1.00 89.06 99 ALA A O 1
ATOM 761 N N . ALA A 1 100 ? 27.549 -10.949 -18.488 1.00 85.25 100 ALA A N 1
ATOM 762 C CA . ALA A 1 100 ? 27.396 -10.473 -19.848 1.00 85.25 100 ALA A CA 1
ATOM 763 C C . ALA A 1 100 ? 28.540 -11.007 -20.711 1.00 85.25 100 ALA A C 1
ATOM 765 O O . ALA A 1 100 ? 29.620 -11.315 -20.203 1.00 85.25 100 ALA A O 1
ATOM 766 N N . GLU A 1 101 ? 28.257 -11.184 -21.999 1.00 85.56 101 GLU A N 1
ATOM 767 C CA . GLU A 1 101 ? 29.258 -11.594 -22.981 1.00 85.56 101 GLU A CA 1
ATOM 768 C C . GLU A 1 101 ? 30.292 -10.482 -23.190 1.00 85.56 101 GLU A C 1
ATOM 770 O O . GLU A 1 101 ? 30.023 -9.307 -22.937 1.00 85.56 101 GLU A O 1
ATOM 775 N N . GLU A 1 102 ? 31.476 -10.862 -23.666 1.00 80.81 102 GLU A N 1
ATOM 776 C CA . GLU A 1 102 ? 32.504 -9.905 -24.078 1.00 80.81 102 GLU A CA 1
ATOM 777 C C . GLU A 1 102 ? 31.919 -8.962 -25.145 1.00 80.81 102 GLU A C 1
ATOM 779 O O . GLU A 1 102 ? 31.204 -9.406 -26.045 1.00 80.81 102 GLU A O 1
ATOM 784 N N . ASP A 1 103 ? 32.156 -7.656 -25.001 1.00 81.56 103 ASP A N 1
ATOM 785 C CA . ASP A 1 103 ? 31.557 -6.591 -25.818 1.00 81.56 103 ASP A CA 1
ATOM 786 C C . ASP A 1 103 ? 30.025 -6.431 -25.722 1.00 81.56 103 ASP A C 1
ATOM 788 O O . ASP A 1 103 ? 29.437 -5.697 -26.526 1.00 81.56 103 ASP A O 1
ATOM 792 N N . ALA A 1 104 ? 29.341 -7.045 -24.750 1.00 81.81 104 ALA A N 1
ATOM 793 C CA . ALA A 1 104 ? 27.930 -6.751 -24.509 1.00 81.81 104 ALA A CA 1
ATOM 794 C C . ALA A 1 104 ? 27.752 -5.272 -24.133 1.00 81.81 104 ALA A C 1
ATOM 796 O O . ALA A 1 104 ? 28.429 -4.748 -23.248 1.00 81.81 104 ALA A O 1
ATOM 797 N N . ARG A 1 105 ? 26.822 -4.579 -24.801 1.00 80.44 105 ARG A N 1
ATOM 798 C CA . ARG A 1 105 ? 26.563 -3.152 -24.562 1.00 80.44 105 ARG A CA 1
ATOM 799 C C . ARG A 1 105 ? 25.093 -2.860 -24.339 1.00 80.44 105 ARG A C 1
ATOM 801 O O . ARG A 1 105 ? 24.214 -3.516 -24.894 1.00 80.44 105 ARG A O 1
ATOM 808 N N . THR A 1 106 ? 24.827 -1.826 -23.551 1.00 78.56 106 THR A N 1
ATOM 809 C CA . THR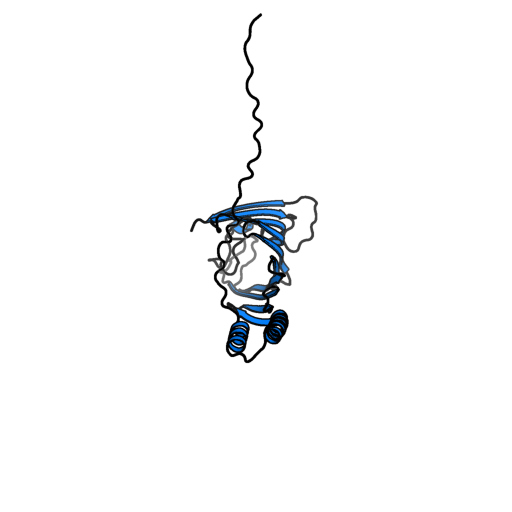 A 1 106 ? 23.498 -1.231 -23.427 1.00 78.56 106 THR A CA 1
ATOM 810 C C . THR A 1 106 ? 23.102 -0.518 -24.727 1.00 78.56 106 THR A C 1
ATOM 812 O O . THR A 1 106 ? 23.936 -0.230 -25.589 1.00 78.56 106 THR A O 1
ATOM 815 N N . LEU A 1 107 ? 21.829 -0.125 -24.846 1.00 76.50 107 LEU A N 1
ATOM 816 C CA . LEU A 1 107 ? 21.355 0.720 -25.954 1.00 76.50 107 LEU A CA 1
ATOM 817 C C . LEU A 1 107 ? 22.051 2.096 -26.010 1.00 76.50 107 LEU A C 1
ATOM 819 O O . LEU A 1 107 ? 22.087 2.722 -27.066 1.00 76.50 107 LEU A O 1
ATOM 823 N N . SER A 1 108 ? 22.635 2.557 -24.898 1.00 77.62 108 SER A N 1
ATOM 824 C CA . SER A 1 108 ? 23.457 3.772 -24.828 1.00 77.62 108 SER A CA 1
ATOM 825 C C . SER A 1 108 ? 24.938 3.527 -25.150 1.00 77.62 108 SER A C 1
ATOM 827 O O . SER A 1 108 ? 25.754 4.431 -24.989 1.00 77.62 108 SER A O 1
ATOM 829 N N . SER A 1 109 ? 25.290 2.329 -25.634 1.00 74.81 109 SER A N 1
ATOM 830 C CA . SER A 1 109 ? 26.662 1.888 -25.932 1.00 74.81 109 SER A CA 1
ATOM 831 C C . SER A 1 109 ? 27.598 1.790 -24.719 1.00 74.81 109 SER A C 1
ATOM 833 O O . SER A 1 109 ? 28.813 1.712 -24.911 1.00 74.81 109 SER A O 1
ATOM 835 N N . ALA A 1 110 ? 27.063 1.766 -23.494 1.00 79.75 110 ALA A N 1
ATOM 836 C CA . ALA A 1 110 ? 27.856 1.474 -22.302 1.00 79.75 110 ALA A CA 1
ATOM 837 C C . ALA A 1 110 ? 28.151 -0.028 -22.241 1.00 79.75 110 ALA A C 1
ATOM 839 O O . ALA A 1 110 ? 27.257 -0.837 -22.484 1.00 79.75 110 ALA A O 1
ATOM 840 N N . GLU A 1 111 ? 29.394 -0.389 -21.943 1.00 78.94 111 GLU A N 1
ATOM 841 C CA . GLU A 1 111 ? 29.802 -1.782 -21.763 1.00 78.94 111 GLU A CA 1
ATOM 842 C C . GLU A 1 111 ? 29.102 -2.387 -20.540 1.00 78.94 111 GLU A C 1
ATOM 844 O O . GLU A 1 111 ? 28.897 -1.713 -19.526 1.00 78.94 111 GLU A O 1
ATOM 849 N N . ILE A 1 112 ? 28.664 -3.637 -20.668 1.00 80.69 112 ILE A N 1
ATOM 850 C CA . ILE A 1 112 ? 28.000 -4.380 -19.604 1.00 80.69 112 ILE A CA 1
ATOM 851 C C . ILE A 1 112 ? 29.021 -5.350 -19.025 1.00 80.69 112 ILE A C 1
ATOM 853 O O . ILE A 1 112 ? 29.303 -6.386 -19.615 1.00 80.69 112 ILE A O 1
ATOM 857 N N . ASP A 1 113 ? 29.530 -5.028 -17.841 1.00 83.69 113 ASP A N 1
ATOM 858 C CA . ASP A 1 113 ? 30.398 -5.927 -17.090 1.00 83.69 113 ASP A CA 1
ATOM 859 C C . ASP A 1 113 ? 29.604 -6.900 -16.216 1.00 83.69 113 ASP A C 1
ATOM 861 O O . ASP A 1 113 ? 28.500 -6.610 -15.733 1.00 83.69 113 ASP A O 1
ATOM 865 N N . SER A 1 114 ? 30.224 -8.051 -15.949 1.00 89.12 114 SER A N 1
ATOM 866 C CA . SER A 1 114 ? 29.713 -8.993 -14.957 1.00 89.12 114 SER A CA 1
ATOM 867 C C . SER A 1 114 ? 29.869 -8.417 -13.548 1.00 89.12 114 SER A C 1
ATOM 869 O O . SER A 1 114 ? 30.972 -8.052 -13.142 1.00 89.12 114 SER A O 1
ATOM 871 N N . GLN A 1 115 ? 28.785 -8.353 -12.775 1.00 90.00 115 GLN A N 1
ATOM 872 C CA . GLN A 1 115 ? 28.790 -7.699 -11.464 1.00 90.00 115 GLN A CA 1
ATOM 873 C C . GLN A 1 115 ? 27.778 -8.305 -10.491 1.00 90.00 115 GLN A C 1
ATOM 875 O O . GLN A 1 115 ? 26.718 -8.796 -10.881 1.00 90.00 115 GLN A O 1
ATOM 880 N N . PHE A 1 116 ? 28.097 -8.219 -9.200 1.00 92.88 116 PHE A N 1
ATOM 881 C CA . PHE A 1 116 ? 27.131 -8.430 -8.125 1.00 92.88 116 PHE A CA 1
ATOM 882 C C . PHE A 1 116 ? 26.432 -7.115 -7.810 1.00 92.88 116 PHE A C 1
ATOM 884 O O . PHE A 1 116 ? 27.089 -6.085 -7.666 1.00 92.88 116 PHE A O 1
ATOM 891 N N . LEU A 1 117 ? 25.115 -7.160 -7.642 1.00 92.50 117 LEU A N 1
ATOM 892 C CA . LEU A 1 117 ? 24.317 -5.981 -7.342 1.00 92.50 117 LEU A CA 1
ATOM 893 C C . LEU A 1 117 ? 23.238 -6.275 -6.307 1.00 92.50 117 LEU A C 1
ATOM 895 O O . LEU A 1 117 ? 22.717 -7.384 -6.207 1.00 92.50 117 LEU A O 1
ATOM 899 N N . ILE A 1 118 ? 22.883 -5.250 -5.536 1.00 94.25 118 ILE A N 1
ATOM 900 C CA . ILE A 1 118 ? 21.688 -5.272 -4.697 1.00 94.25 118 ILE A CA 1
ATOM 901 C C . ILE A 1 118 ? 20.571 -4.635 -5.505 1.00 94.25 118 ILE A C 1
ATOM 903 O O . ILE A 1 118 ? 20.471 -3.422 -5.587 1.00 94.25 118 ILE A O 1
ATOM 907 N N . ARG A 1 119 ? 19.708 -5.449 -6.102 1.00 91.88 119 ARG A N 1
ATOM 908 C CA . ARG A 1 119 ? 18.617 -4.976 -6.955 1.00 91.88 119 ARG A CA 1
ATOM 909 C C . ARG A 1 119 ? 17.597 -4.148 -6.184 1.00 91.88 119 ARG A C 1
ATOM 911 O O . ARG A 1 119 ? 17.065 -3.176 -6.711 1.00 91.88 119 ARG A O 1
ATOM 918 N N . ARG A 1 120 ? 17.282 -4.552 -4.949 1.00 93.88 120 ARG A N 1
ATOM 919 C CA . ARG A 1 120 ? 16.338 -3.846 -4.065 1.00 93.88 120 ARG A CA 1
ATOM 920 C C . ARG A 1 120 ? 16.749 -4.025 -2.617 1.00 93.88 120 ARG A C 1
ATOM 922 O O . ARG A 1 120 ? 16.966 -5.155 -2.184 1.00 93.88 120 ARG A O 1
ATOM 929 N N . SER A 1 121 ? 16.735 -2.943 -1.856 1.00 96.69 121 SER A N 1
ATOM 930 C CA . SER A 1 121 ? 16.854 -2.967 -0.402 1.00 96.69 121 SER A CA 1
ATOM 931 C C . SER A 1 121 ? 15.705 -2.155 0.166 1.00 96.69 121 SER A C 1
ATOM 933 O O . SER A 1 121 ? 15.788 -0.938 0.269 1.00 96.69 121 SER A O 1
ATOM 935 N N . ARG A 1 122 ? 14.578 -2.809 0.460 1.00 96.19 122 ARG A N 1
ATOM 936 C CA . ARG A 1 122 ? 13.357 -2.115 0.878 1.00 96.19 122 ARG A CA 1
ATOM 937 C C . ARG A 1 122 ? 12.965 -2.430 2.295 1.00 96.19 122 ARG A C 1
ATOM 939 O O . ARG A 1 122 ? 12.930 -3.596 2.687 1.00 96.19 122 ARG A O 1
ATOM 946 N N . PHE A 1 123 ? 12.554 -1.390 3.000 1.00 97.06 123 PHE A N 1
ATOM 947 C CA . PHE A 1 123 ? 11.909 -1.474 4.297 1.00 97.06 123 PHE A CA 1
ATOM 948 C C . PHE A 1 123 ? 10.461 -1.002 4.176 1.00 97.06 123 PHE A C 1
ATOM 950 O O . PHE A 1 123 ? 10.173 -0.044 3.461 1.00 97.06 123 PHE A O 1
ATOM 957 N N . GLU A 1 124 ? 9.552 -1.692 4.853 1.00 96.81 124 GLU A N 1
ATOM 958 C CA . GLU A 1 124 ? 8.113 -1.443 4.816 1.00 96.81 124 GLU A CA 1
ATOM 959 C C . GLU A 1 124 ? 7.573 -1.360 6.245 1.00 96.81 124 GLU A C 1
ATOM 961 O O . GLU A 1 124 ? 7.863 -2.217 7.080 1.00 96.81 124 GLU A O 1
ATOM 966 N N . VAL A 1 125 ? 6.738 -0.361 6.506 1.00 98.12 125 VAL A N 1
ATOM 967 C CA . VAL A 1 125 ? 5.877 -0.297 7.685 1.00 98.12 125 VAL A CA 1
ATOM 968 C C . VAL A 1 125 ? 4.449 -0.149 7.196 1.00 98.12 125 VAL A C 1
ATOM 970 O O . VAL A 1 125 ? 4.114 0.824 6.521 1.00 98.12 125 VAL A O 1
ATOM 973 N N . ASP A 1 126 ? 3.603 -1.112 7.528 1.00 97.12 126 ASP A N 1
ATOM 974 C CA . ASP A 1 126 ? 2.190 -1.107 7.165 1.00 97.12 126 ASP A CA 1
ATOM 975 C C . ASP A 1 126 ? 1.321 -1.366 8.393 1.00 97.12 126 ASP A C 1
ATOM 977 O O . ASP A 1 126 ? 1.757 -1.978 9.369 1.00 97.12 126 ASP A O 1
ATOM 981 N N . GLY A 1 127 ? 0.093 -0.862 8.391 1.00 96.69 127 GLY A N 1
ATOM 982 C CA . GLY A 1 127 ? -0.745 -0.982 9.571 1.00 96.69 127 GLY A CA 1
ATOM 983 C C . GLY A 1 127 ? -2.192 -0.574 9.378 1.00 96.69 127 GLY A C 1
ATOM 984 O O . GLY A 1 127 ? -2.623 -0.173 8.297 1.00 96.69 127 GLY A O 1
ATOM 985 N N . LEU A 1 128 ? -2.945 -0.710 10.465 1.00 96.62 128 LEU A N 1
ATOM 986 C CA . LEU A 1 128 ? -4.357 -0.380 10.570 1.00 96.62 128 LEU A CA 1
ATOM 987 C C . LEU A 1 128 ? -4.592 0.411 11.857 1.00 96.62 128 LEU A C 1
ATOM 989 O O . LEU A 1 128 ? -4.236 -0.035 12.945 1.00 96.62 128 LEU A O 1
ATOM 993 N N . LEU A 1 129 ? -5.211 1.576 11.717 1.00 96.00 129 LEU A N 1
ATOM 994 C CA . LEU A 1 129 ? -5.619 2.471 12.789 1.00 96.00 129 LEU A CA 1
ATOM 995 C C . LEU A 1 129 ? -7.146 2.478 12.864 1.00 96.00 129 LEU A C 1
ATOM 997 O O . LEU A 1 129 ? -7.839 2.557 11.848 1.00 96.00 129 LEU A O 1
ATOM 1001 N N . PHE A 1 130 ? -7.677 2.376 14.078 1.00 94.00 130 PHE A N 1
ATOM 1002 C CA . PHE A 1 130 ? -9.111 2.357 14.376 1.00 94.00 130 PHE A CA 1
ATOM 1003 C C . PHE A 1 130 ? -9.925 1.354 13.543 1.00 94.00 130 PHE A C 1
ATOM 1005 O O . PHE A 1 130 ? -11.121 1.539 13.344 1.00 94.00 130 PHE A O 1
ATOM 1012 N N . ARG A 1 131 ? -9.292 0.282 13.050 1.00 92.06 131 ARG A N 1
ATOM 1013 C CA . ARG A 1 131 ? -9.884 -0.757 12.180 1.00 92.06 131 ARG A CA 1
ATOM 1014 C C . ARG A 1 131 ? -10.296 -0.312 10.769 1.00 92.06 131 ARG A C 1
ATOM 1016 O O . ARG A 1 131 ? -10.552 -1.186 9.946 1.00 92.06 131 ARG A O 1
ATOM 1023 N N . PHE A 1 132 ? -10.333 0.986 10.467 1.00 94.50 132 PHE A N 1
ATOM 1024 C CA . PHE A 1 132 ? -10.774 1.505 9.163 1.00 94.50 132 PHE A CA 1
ATOM 1025 C C . PHE A 1 132 ? -9.699 2.294 8.408 1.00 94.50 132 PHE A C 1
ATOM 1027 O O . PHE A 1 132 ? -9.795 2.410 7.190 1.00 94.50 132 PHE A O 1
ATOM 1034 N N . ALA A 1 133 ? -8.681 2.829 9.086 1.00 97.62 133 ALA A N 1
ATOM 1035 C CA . ALA A 1 133 ? -7.643 3.646 8.465 1.00 97.62 133 ALA A CA 1
ATOM 1036 C C . ALA A 1 133 ? -6.354 2.832 8.290 1.00 97.62 133 ALA A C 1
ATOM 1038 O O . ALA A 1 133 ? -5.569 2.675 9.221 1.00 97.62 133 ALA A O 1
ATOM 1039 N N . GLY A 1 134 ? -6.149 2.262 7.106 1.00 98.00 134 GLY A N 1
ATOM 1040 C CA . GLY A 1 134 ? -4.895 1.607 6.749 1.00 98.00 134 GLY A CA 1
ATOM 1041 C C . GLY A 1 134 ? -3.808 2.629 6.431 1.00 98.00 134 GLY A C 1
ATOM 1042 O O . GLY A 1 134 ? -4.108 3.717 5.953 1.00 98.00 134 GLY A O 1
ATOM 1043 N N . PHE A 1 135 ? -2.547 2.284 6.643 1.00 98.19 135 PHE A N 1
ATOM 1044 C CA . PHE A 1 135 ? -1.429 3.087 6.151 1.00 98.19 135 PHE A CA 1
ATOM 1045 C C . PHE A 1 135 ? -0.295 2.189 5.673 1.00 98.19 135 PHE A C 1
ATOM 1047 O O . PHE A 1 135 ? -0.190 1.032 6.092 1.00 98.19 135 PHE A O 1
ATOM 1054 N N . LYS A 1 136 ? 0.552 2.733 4.802 1.00 98.25 136 LYS A N 1
ATOM 1055 C CA . LYS A 1 136 ? 1.791 2.090 4.373 1.00 98.25 136 LYS A CA 1
ATOM 1056 C C . LYS A 1 136 ? 2.862 3.134 4.096 1.00 98.25 136 LYS A C 1
ATOM 1058 O O . LYS A 1 136 ? 2.585 4.145 3.456 1.00 98.25 136 LYS A O 1
ATOM 1063 N N . ILE A 1 137 ? 4.074 2.836 4.549 1.00 98.06 137 ILE A N 1
ATOM 1064 C CA . ILE A 1 137 ? 5.310 3.539 4.222 1.00 98.06 137 ILE A CA 1
ATOM 1065 C C . ILE A 1 137 ? 6.311 2.487 3.725 1.00 98.06 137 ILE A C 1
ATOM 1067 O O . ILE A 1 137 ? 6.596 1.529 4.436 1.00 98.06 137 ILE A O 1
ATOM 1071 N N . GLU A 1 138 ? 6.831 2.629 2.510 1.00 97.69 138 GLU A N 1
ATOM 1072 C CA . GLU A 1 138 ? 7.882 1.779 1.934 1.00 97.69 138 GLU A CA 1
ATOM 1073 C C . GLU A 1 138 ? 8.999 2.677 1.404 1.00 97.69 138 GLU A C 1
ATOM 1075 O O . GLU A 1 138 ? 8.733 3.575 0.607 1.00 97.69 138 GLU A O 1
ATOM 1080 N N . ALA A 1 139 ? 10.238 2.419 1.818 1.00 97.12 139 ALA A N 1
ATOM 1081 C CA . ALA A 1 139 ? 11.428 3.117 1.338 1.00 97.12 139 ALA A CA 1
ATOM 1082 C C . ALA A 1 139 ? 12.416 2.121 0.723 1.00 97.12 139 ALA A C 1
ATOM 1084 O O . ALA A 1 139 ? 12.543 0.993 1.207 1.00 97.12 139 ALA A O 1
ATOM 1085 N N . ASP A 1 140 ? 13.092 2.539 -0.344 1.00 96.44 140 ASP A N 1
ATOM 1086 C CA . ASP A 1 140 ? 14.186 1.816 -0.995 1.00 96.44 140 ASP A CA 1
ATOM 1087 C C . ASP A 1 140 ? 15.524 2.469 -0.631 1.00 96.44 140 ASP A C 1
ATOM 1089 O O . ASP A 1 140 ? 15.595 3.692 -0.543 1.00 96.44 140 ASP A O 1
ATOM 1093 N N . PHE A 1 141 ? 16.544 1.647 -0.393 1.00 96.62 141 PHE A N 1
ATOM 1094 C CA . PHE A 1 141 ? 17.881 2.026 0.068 1.00 96.62 141 PHE A CA 1
ATOM 1095 C C . PHE A 1 141 ? 18.986 1.612 -0.916 1.00 96.62 141 PHE A C 1
ATOM 1097 O O . PHE A 1 141 ? 20.162 1.743 -0.583 1.00 96.62 141 PHE A O 1
ATOM 1104 N N . THR A 1 142 ? 18.646 1.069 -2.093 1.00 94.12 142 THR A N 1
ATOM 1105 C CA . THR A 1 142 ? 19.644 0.549 -3.044 1.00 94.12 142 THR A CA 1
ATOM 1106 C C . THR A 1 142 ? 20.615 1.621 -3.555 1.00 94.12 142 THR A C 1
ATOM 1108 O O . THR A 1 142 ? 21.821 1.401 -3.512 1.00 94.12 142 THR A O 1
ATOM 1111 N N . GLU A 1 143 ? 20.118 2.779 -4.002 1.00 89.94 143 GLU A N 1
ATOM 1112 C CA . GLU A 1 143 ? 20.937 3.866 -4.585 1.00 89.94 143 GLU A CA 1
ATOM 1113 C C . GLU A 1 143 ? 20.878 5.158 -3.746 1.00 89.94 143 GLU A C 1
ATOM 1115 O O . GLU A 1 143 ? 21.071 6.265 -4.241 1.00 89.94 143 GLU A O 1
ATOM 1120 N N . GLY A 1 144 ? 20.570 5.022 -2.455 1.00 91.38 144 GLY A N 1
ATOM 1121 C CA . GLY A 1 144 ? 20.153 6.118 -1.579 1.00 91.38 144 GLY A CA 1
ATOM 1122 C C . GLY A 1 144 ? 18.730 5.900 -1.075 1.00 91.38 144 GLY A C 1
ATOM 1123 O O . GLY A 1 144 ? 18.130 4.864 -1.347 1.00 91.38 144 GLY A O 1
ATOM 1124 N N . VAL A 1 145 ? 18.196 6.854 -0.310 1.00 93.31 145 VAL A N 1
ATOM 1125 C CA . VAL A 1 145 ? 16.838 6.752 0.246 1.00 93.31 145 VAL A CA 1
ATOM 1126 C C . VAL A 1 145 ? 15.837 7.296 -0.765 1.00 93.31 145 VAL A C 1
ATOM 1128 O O . VAL A 1 145 ? 15.861 8.486 -1.059 1.00 93.31 145 VAL A O 1
ATOM 1131 N N . SER A 1 146 ? 14.947 6.437 -1.256 1.00 94.12 146 SER A N 1
ATOM 1132 C CA . SER A 1 146 ? 13.830 6.815 -2.127 1.00 94.12 146 SER A CA 1
ATOM 1133 C C . SER A 1 146 ? 12.515 6.359 -1.513 1.00 94.12 146 SER A C 1
ATOM 1135 O O . SER A 1 146 ? 12.351 5.182 -1.164 1.00 94.12 146 SER A O 1
ATOM 1137 N N . LEU A 1 147 ? 11.560 7.279 -1.386 1.00 94.44 147 LEU A N 1
ATOM 1138 C CA . LEU A 1 147 ? 10.226 6.943 -0.904 1.00 94.44 147 LEU A CA 1
ATOM 1139 C C . LEU A 1 147 ? 9.453 6.243 -2.024 1.00 94.44 147 LEU A C 1
ATOM 1141 O O . LEU A 1 147 ? 9.251 6.815 -3.089 1.00 94.44 147 LEU A O 1
ATOM 1145 N N . LYS A 1 148 ? 9.007 5.004 -1.792 1.00 95.19 148 LYS A N 1
ATOM 1146 C CA . LYS A 1 148 ? 8.194 4.250 -2.755 1.00 95.19 148 LYS A CA 1
ATOM 1147 C C . LYS A 1 148 ? 6.718 4.451 -2.464 1.00 95.19 148 LYS A C 1
ATOM 1149 O O . LYS A 1 148 ? 6.036 5.138 -3.214 1.00 95.19 148 LYS A O 1
ATOM 1154 N N . ASP A 1 149 ? 6.224 3.905 -1.362 1.00 97.00 149 ASP A N 1
ATOM 1155 C CA . ASP A 1 149 ? 4.819 4.039 -0.973 1.00 97.00 149 ASP A CA 1
ATOM 1156 C C . ASP A 1 149 ? 4.718 4.885 0.301 1.00 97.00 149 ASP A C 1
ATOM 1158 O O . ASP A 1 149 ? 5.493 4.691 1.231 1.00 97.00 149 ASP A O 1
ATOM 1162 N N . ALA A 1 150 ? 3.774 5.819 0.351 1.00 97.69 150 ALA A N 1
ATOM 1163 C CA . ALA A 1 150 ? 3.481 6.641 1.523 1.00 97.69 150 ALA A CA 1
ATOM 1164 C C . ALA A 1 150 ? 2.037 7.124 1.445 1.00 97.69 150 ALA A C 1
ATOM 1166 O O . ALA A 1 150 ? 1.756 8.187 0.892 1.00 97.69 150 ALA A O 1
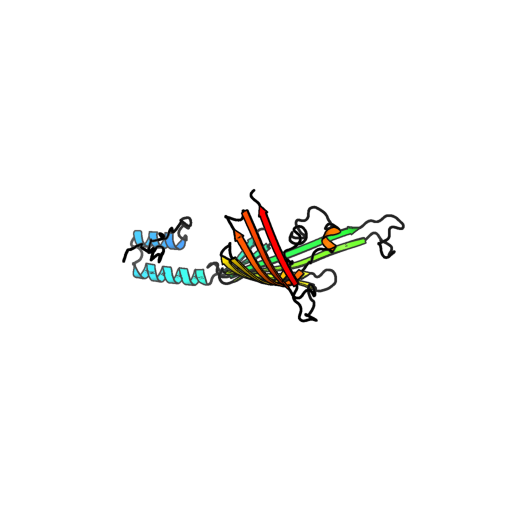ATOM 1167 N N . TYR A 1 151 ? 1.104 6.323 1.950 1.00 98.19 151 TYR A N 1
ATOM 1168 C CA . TYR A 1 151 ? -0.319 6.611 1.800 1.00 98.19 151 TYR A CA 1
ATOM 1169 C C . TYR A 1 151 ? -1.148 6.172 3.004 1.00 98.19 151 TYR A C 1
ATOM 1171 O O . TYR A 1 151 ? -0.747 5.313 3.795 1.00 98.19 151 TYR A O 1
ATOM 1179 N N . VAL A 1 152 ? -2.351 6.739 3.081 1.00 98.38 152 VAL A N 1
ATOM 1180 C CA . VAL A 1 152 ? -3.426 6.332 3.989 1.00 98.38 152 VAL A CA 1
ATOM 1181 C C . VAL A 1 152 ? -4.606 5.820 3.167 1.00 98.38 152 VAL A C 1
ATOM 1183 O O . VAL A 1 152 ? -4.955 6.395 2.139 1.00 98.38 152 VAL A O 1
ATOM 1186 N N . ASP A 1 153 ? -5.214 4.734 3.631 1.00 97.94 153 ASP A N 1
ATOM 1187 C CA . ASP A 1 153 ? -6.434 4.127 3.109 1.00 97.94 153 ASP A CA 1
ATOM 1188 C C . ASP A 1 153 ? -7.570 4.278 4.118 1.00 97.94 153 ASP A C 1
ATOM 1190 O O . ASP A 1 153 ? -7.505 3.711 5.204 1.00 97.94 153 ASP A O 1
ATOM 1194 N N . LEU A 1 154 ? -8.661 4.930 3.742 1.00 98.00 154 LEU A N 1
ATOM 1195 C CA . LEU A 1 154 ? -9.916 4.893 4.483 1.00 98.00 154 LEU A CA 1
ATOM 1196 C C . LEU A 1 154 ? -10.807 3.790 3.910 1.00 98.00 154 LEU A C 1
ATOM 1198 O O . LEU A 1 154 ? -11.208 3.829 2.746 1.00 98.00 154 LEU A O 1
ATOM 1202 N N . ARG A 1 155 ? -11.101 2.786 4.736 1.00 95.75 155 ARG A N 1
ATOM 1203 C CA . ARG A 1 155 ? -11.858 1.586 4.372 1.00 95.75 155 ARG A CA 1
ATOM 1204 C C . ARG A 1 155 ? -13.251 1.652 4.988 1.00 95.75 155 ARG A C 1
ATOM 1206 O O . ARG A 1 155 ? -13.457 1.162 6.094 1.00 95.75 155 ARG A O 1
ATOM 1213 N N . PHE A 1 156 ? -14.189 2.279 4.282 1.00 92.19 156 PHE A N 1
ATOM 1214 C CA . PHE A 1 156 ? -15.583 2.357 4.726 1.00 92.19 156 PHE A CA 1
ATOM 1215 C C . PHE A 1 156 ? -16.287 1.016 4.524 1.00 92.19 156 PHE A C 1
ATOM 1217 O O . PHE A 1 156 ? -16.828 0.447 5.469 1.00 92.19 156 PHE A O 1
ATOM 1224 N N . PHE A 1 157 ? -16.204 0.493 3.301 1.00 94.38 157 PHE A N 1
ATOM 1225 C CA . PHE A 1 157 ? -16.743 -0.802 2.899 1.00 94.38 157 PHE A CA 1
ATOM 1226 C C . PHE A 1 157 ? -15.764 -1.480 1.926 1.00 94.38 157 PHE A C 1
ATOM 1228 O O . PHE A 1 157 ? -14.942 -0.785 1.319 1.00 94.38 157 PHE A O 1
ATOM 1235 N N . PRO A 1 158 ? -15.810 -2.811 1.747 1.00 94.44 158 PRO A N 1
ATOM 1236 C CA . PRO A 1 158 ? -15.042 -3.486 0.694 1.00 94.44 158 PRO A CA 1
ATOM 1237 C C . PRO A 1 158 ? -15.265 -2.877 -0.702 1.00 94.44 158 PRO A C 1
ATOM 1239 O O . PRO A 1 158 ? -14.323 -2.730 -1.480 1.00 94.44 158 PRO A O 1
ATOM 1242 N N . GLU A 1 159 ? -16.495 -2.445 -0.975 1.00 96.06 159 GLU A N 1
ATOM 1243 C CA . GLU A 1 159 ? -16.944 -1.834 -2.225 1.00 96.06 159 GLU A CA 1
ATOM 1244 C C . GLU A 1 159 ? -16.474 -0.385 -2.385 1.00 96.06 159 GLU A C 1
ATOM 1246 O O . GLU A 1 159 ? -16.495 0.132 -3.495 1.00 96.06 159 GLU A O 1
ATOM 1251 N N . LEU A 1 160 ? -16.076 0.293 -1.301 1.00 96.56 160 LEU A N 1
ATOM 1252 C CA . LEU A 1 160 ? -15.722 1.709 -1.333 1.00 96.56 160 LEU A CA 1
ATOM 1253 C C . LEU A 1 160 ? -14.607 2.045 -0.341 1.00 96.56 160 LEU A C 1
ATOM 1255 O O . LEU A 1 160 ? -14.812 2.171 0.873 1.00 96.56 160 LEU A O 1
ATOM 1259 N N . ARG A 1 161 ? -13.419 2.265 -0.899 1.00 98.06 161 ARG A N 1
ATOM 1260 C CA . ARG A 1 161 ? -12.210 2.682 -0.194 1.00 98.06 161 ARG A CA 1
ATOM 1261 C C . ARG A 1 161 ? -11.639 3.935 -0.843 1.00 98.06 161 ARG A C 1
ATOM 1263 O O . ARG A 1 161 ? -11.741 4.128 -2.055 1.00 98.06 161 ARG A O 1
ATOM 1270 N N . PHE A 1 162 ? -11.021 4.771 -0.024 1.00 98.25 162 PHE A N 1
ATOM 1271 C CA . PHE A 1 162 ? -10.350 5.988 -0.463 1.00 98.25 162 PHE A CA 1
ATOM 1272 C C . PHE A 1 162 ? -8.880 5.936 -0.068 1.00 98.25 162 PHE A C 1
ATOM 1274 O O . PHE A 1 162 ? -8.573 5.652 1.086 1.00 98.25 162 PHE A O 1
ATOM 1281 N N . ARG A 1 163 ? -7.982 6.227 -1.004 1.00 98.50 163 ARG A N 1
ATOM 1282 C CA . ARG A 1 163 ? -6.538 6.289 -0.788 1.00 98.50 163 ARG A CA 1
ATOM 1283 C C . ARG A 1 163 ? -6.022 7.686 -1.086 1.00 98.50 163 ARG A C 1
ATOM 1285 O O . ARG A 1 163 ? -6.407 8.265 -2.096 1.00 98.50 163 ARG A O 1
ATOM 1292 N N . ALA A 1 164 ? -5.114 8.186 -0.256 1.00 98.31 164 ALA A N 1
ATOM 1293 C CA . ALA A 1 164 ? -4.399 9.436 -0.500 1.00 98.31 164 ALA A CA 1
ATOM 1294 C C . ALA A 1 164 ? -2.922 9.313 -0.110 1.00 98.31 164 ALA A C 1
ATOM 1296 O O . ALA A 1 164 ? -2.606 8.727 0.929 1.00 98.31 164 ALA A O 1
ATOM 1297 N N . GLY A 1 165 ? -2.034 9.879 -0.928 1.00 97.25 165 GLY A N 1
ATOM 1298 C CA . GLY A 1 165 ? -0.584 9.874 -0.717 1.00 97.25 165 GLY A CA 1
ATOM 1299 C C . GLY A 1 165 ? 0.177 9.443 -1.967 1.00 97.25 165 GLY A C 1
ATOM 1300 O O . GLY A 1 165 ? -0.336 9.591 -3.071 1.00 97.25 165 GLY A O 1
ATOM 1301 N N . GLN A 1 166 ? 1.381 8.895 -1.796 1.00 97.44 166 GLN A N 1
ATOM 1302 C CA . GLN A 1 166 ? 2.173 8.306 -2.876 1.00 97.44 166 GLN A CA 1
ATOM 1303 C C . GLN A 1 166 ? 1.947 6.799 -2.962 1.00 97.44 166 GLN A C 1
ATOM 1305 O O . GLN A 1 166 ? 2.148 6.081 -1.980 1.00 97.44 166 GLN A O 1
ATOM 1310 N N . PHE A 1 167 ? 1.530 6.313 -4.125 1.00 97.62 167 PHE A N 1
ATOM 1311 C CA . PHE A 1 167 ? 1.279 4.893 -4.362 1.00 97.62 167 PHE A CA 1
ATOM 1312 C C . PHE A 1 167 ? 1.303 4.577 -5.859 1.00 97.62 167 PHE A C 1
ATOM 1314 O O . PHE A 1 167 ? 1.403 5.469 -6.697 1.00 97.62 167 PHE A O 1
ATOM 1321 N N . LYS A 1 168 ? 1.219 3.289 -6.208 1.00 96.81 168 LYS A N 1
ATOM 1322 C CA . LYS A 1 168 ? 1.166 2.854 -7.611 1.00 96.81 168 LYS A CA 1
ATOM 1323 C C . LYS A 1 168 ? -0.091 3.342 -8.329 1.00 96.81 168 LYS A C 1
ATOM 1325 O O . LYS A 1 168 ? -1.197 3.151 -7.819 1.00 96.81 168 LYS A O 1
ATOM 1330 N N . VAL A 1 169 ? 0.075 3.867 -9.538 1.00 96.75 169 VAL A N 1
ATOM 1331 C CA . VAL A 1 169 ? -1.036 4.292 -10.398 1.00 96.75 169 VAL A CA 1
ATOM 1332 C C . VAL A 1 169 ? -1.796 3.050 -10.896 1.00 96.75 169 VAL A C 1
ATOM 1334 O O . VAL A 1 169 ? -1.171 2.062 -11.296 1.00 96.75 169 VAL A O 1
ATOM 1337 N N . PRO A 1 170 ? -3.144 3.029 -10.859 1.00 95.94 170 PRO A N 1
ATOM 1338 C CA . PRO A 1 170 ? -3.929 1.856 -11.230 1.00 95.94 170 PRO A CA 1
ATOM 1339 C C . PRO A 1 170 ? -3.977 1.681 -12.754 1.00 95.94 170 PRO A C 1
ATOM 1341 O O . PRO A 1 170 ? -4.982 1.991 -13.380 1.00 95.94 170 PRO A O 1
ATOM 1344 N N . PHE A 1 171 ? -2.901 1.170 -13.351 1.00 93.56 171 PHE A N 1
ATOM 1345 C CA . PHE A 1 171 ? -2.799 0.986 -14.802 1.00 93.56 171 PHE A CA 1
ATOM 1346 C C . PHE A 1 171 ? -2.392 -0.448 -15.174 1.00 93.56 171 PHE A C 1
ATOM 1348 O O . PHE A 1 171 ? -3.239 -1.265 -15.536 1.00 93.56 171 PHE A O 1
ATOM 1355 N N . SER A 1 172 ? -1.111 -0.790 -15.033 1.00 92.75 172 SER A N 1
ATOM 1356 C CA . SER A 1 172 ? -0.560 -2.088 -15.442 1.00 92.75 172 SER A CA 1
ATOM 1357 C C . SER A 1 172 ? -0.742 -3.154 -14.359 1.00 92.75 172 SER A C 1
ATOM 1359 O O . SER A 1 172 ? -0.447 -2.917 -13.189 1.00 92.75 172 SER A O 1
ATOM 1361 N N . LEU A 1 173 ? -1.185 -4.362 -14.731 1.00 92.50 173 LEU A N 1
ATOM 1362 C CA . LEU A 1 173 ? -1.248 -5.497 -13.798 1.00 92.50 173 LEU A CA 1
ATOM 1363 C C . LEU A 1 173 ? 0.149 -5.892 -13.292 1.00 92.50 173 LEU A C 1
ATOM 1365 O O . LEU A 1 173 ? 0.317 -6.199 -12.111 1.00 92.50 173 LEU A O 1
ATOM 1369 N N . GLU A 1 174 ? 1.144 -5.872 -14.175 1.00 92.62 174 GLU A N 1
ATOM 1370 C CA . GLU A 1 174 ? 2.527 -6.215 -13.844 1.00 92.62 174 GLU A CA 1
ATOM 1371 C C . GLU A 1 174 ? 3.157 -5.164 -12.921 1.00 92.62 174 GLU A C 1
ATOM 1373 O O . GLU A 1 174 ? 3.842 -5.506 -11.948 1.00 92.62 174 GLU A O 1
ATOM 1378 N N . GLU A 1 175 ? 2.864 -3.880 -13.160 1.00 93.50 175 GLU A N 1
ATOM 1379 C CA . GLU A 1 175 ? 3.338 -2.828 -12.269 1.00 93.50 175 GLU A CA 1
ATOM 1380 C C . GLU A 1 175 ? 2.651 -2.931 -10.916 1.00 93.50 175 GLU A C 1
ATOM 1382 O O . GLU A 1 175 ? 3.332 -2.877 -9.897 1.00 93.50 175 GLU A O 1
ATOM 1387 N N . LEU A 1 176 ? 1.334 -3.151 -10.871 1.00 93.88 176 LEU A N 1
ATOM 1388 C CA . LEU A 1 176 ? 0.582 -3.290 -9.621 1.00 93.88 176 LEU A CA 1
ATOM 1389 C C . LEU A 1 176 ? 1.036 -4.500 -8.797 1.00 93.88 176 LEU A C 1
ATOM 1391 O O . LEU A 1 176 ? 1.158 -4.387 -7.570 1.00 93.88 176 LEU A O 1
ATOM 1395 N N . THR A 1 177 ? 1.390 -5.606 -9.452 1.00 93.44 177 THR A N 1
ATOM 1396 C CA . THR A 1 177 ? 1.973 -6.787 -8.807 1.00 93.44 177 THR A CA 1
ATOM 1397 C C . THR A 1 177 ? 3.250 -6.421 -8.041 1.00 93.44 177 THR A C 1
ATOM 1399 O O . THR A 1 177 ? 4.067 -5.586 -8.445 1.00 93.44 177 THR A O 1
ATOM 1402 N N . SER A 1 178 ? 3.404 -6.990 -6.844 1.00 90.75 178 SER A N 1
ATOM 1403 C CA . SER A 1 178 ? 4.594 -6.759 -6.023 1.00 90.75 178 SER A CA 1
ATOM 1404 C C . SER A 1 178 ? 5.823 -7.338 -6.711 1.00 90.75 178 SER A C 1
ATOM 1406 O O . SER A 1 178 ? 5.793 -8.477 -7.162 1.00 90.75 178 SER A O 1
ATOM 1408 N N . SER A 1 179 ? 6.949 -6.623 -6.673 1.00 89.81 179 SER A N 1
ATOM 1409 C CA . SER A 1 179 ? 8.223 -7.118 -7.216 1.00 89.81 179 SER A CA 1
ATOM 1410 C C . SER A 1 179 ? 8.775 -8.354 -6.480 1.00 89.81 179 SER A C 1
ATOM 1412 O O . SER A 1 179 ? 9.858 -8.827 -6.802 1.00 89.81 179 SER A O 1
ATOM 1414 N N . ARG A 1 180 ? 8.089 -8.825 -5.429 1.00 88.50 180 ARG A N 1
ATOM 1415 C CA . ARG A 1 180 ? 8.359 -10.099 -4.742 1.00 88.50 180 ARG A CA 1
ATOM 1416 C C . ARG A 1 180 ? 7.759 -11.306 -5.461 1.00 88.50 180 ARG A C 1
ATOM 1418 O O . ARG A 1 180 ? 8.180 -12.418 -5.180 1.00 88.50 180 ARG A O 1
ATOM 1425 N N . PHE A 1 181 ? 6.733 -11.077 -6.275 1.00 91.06 181 PHE A N 1
ATOM 1426 C CA . PHE A 1 181 ? 5.864 -12.106 -6.848 1.00 91.06 181 PHE A CA 1
ATOM 1427 C C . PHE A 1 181 ? 5.729 -11.948 -8.366 1.00 91.06 181 PHE A C 1
ATOM 1429 O O . PHE A 1 181 ? 4.748 -12.401 -8.939 1.00 91.06 181 PHE A O 1
ATOM 1436 N N . ILE A 1 182 ? 6.674 -11.249 -8.996 1.00 92.38 182 ILE A N 1
ATOM 1437 C CA . ILE A 1 182 ? 6.825 -11.301 -10.449 1.00 92.38 182 ILE A CA 1
ATOM 1438 C C . ILE A 1 182 ? 7.494 -12.630 -10.812 1.00 92.38 182 ILE A C 1
ATOM 1440 O O . ILE A 1 182 ? 8.361 -13.097 -10.072 1.00 92.38 182 ILE A O 1
ATOM 1444 N N . ASP A 1 183 ? 7.077 -13.233 -11.922 1.00 90.69 183 ASP A N 1
ATOM 1445 C CA . ASP A 1 183 ? 7.567 -14.555 -12.335 1.00 90.69 183 ASP A CA 1
ATOM 1446 C C . ASP A 1 183 ? 9.004 -14.506 -12.873 1.00 90.69 183 ASP A C 1
ATOM 1448 O O . ASP A 1 183 ? 9.770 -15.458 -12.726 1.00 90.69 183 ASP A O 1
ATOM 1452 N N . PHE A 1 184 ? 9.380 -13.377 -13.478 1.00 92.12 184 PHE A N 1
ATOM 1453 C CA . PHE A 1 184 ? 10.701 -13.140 -14.054 1.00 92.12 184 PHE A CA 1
ATOM 1454 C C . PHE A 1 184 ? 11.563 -12.247 -13.147 1.00 92.12 184 PHE A C 1
ATOM 1456 O O . PHE A 1 184 ? 11.055 -11.504 -12.309 1.00 92.12 184 PHE A O 1
ATOM 1463 N N . VAL A 1 185 ? 12.890 -12.301 -13.330 1.00 88.75 185 VAL A N 1
ATOM 1464 C CA . VAL A 1 185 ? 13.864 -11.468 -12.586 1.00 88.75 185 VAL A CA 1
ATOM 1465 C C . VAL A 1 185 ? 13.608 -9.971 -12.826 1.00 88.75 185 VAL A C 1
ATOM 1467 O O . VAL A 1 185 ? 13.659 -9.145 -11.903 1.00 88.75 185 VAL A O 1
ATOM 1470 N N . GLU A 1 186 ? 13.268 -9.636 -14.070 1.00 88.31 186 GLU A N 1
ATOM 1471 C CA . GLU A 1 186 ? 12.896 -8.308 -14.550 1.00 88.31 186 GLU A CA 1
ATOM 1472 C C . GLU A 1 186 ? 11.419 -8.248 -14.920 1.00 88.31 186 GLU A C 1
ATOM 1474 O O . GLU A 1 186 ? 10.808 -9.262 -15.251 1.00 88.31 186 GLU A O 1
ATOM 1479 N N . ARG A 1 187 ? 10.858 -7.037 -14.893 1.00 91.75 187 ARG A N 1
ATOM 1480 C CA . ARG A 1 187 ? 9.570 -6.799 -15.544 1.00 91.75 187 ARG A CA 1
ATOM 1481 C C . ARG A 1 187 ? 9.749 -6.733 -17.057 1.00 91.75 187 ARG A C 1
ATOM 1483 O O . ARG A 1 187 ? 10.849 -6.497 -17.552 1.00 91.75 187 ARG A O 1
ATOM 1490 N N . SER A 1 188 ? 8.655 -6.912 -17.785 1.00 91.75 188 SER A N 1
ATOM 1491 C CA . SER A 1 188 ? 8.607 -6.698 -19.226 1.00 91.75 188 SER A CA 1
ATOM 1492 C C . SER A 1 188 ? 9.071 -5.289 -19.592 1.00 91.75 188 SER A C 1
ATOM 1494 O O . SER A 1 188 ? 8.704 -4.318 -18.934 1.00 91.75 188 SER A O 1
ATOM 1496 N N . ILE A 1 189 ? 9.780 -5.157 -20.716 1.00 88.88 189 ILE A N 1
ATOM 1497 C CA . ILE A 1 189 ? 10.148 -3.853 -21.290 1.00 88.88 189 ILE A CA 1
ATOM 1498 C C . ILE A 1 189 ? 8.922 -2.970 -21.566 1.00 88.88 189 ILE A C 1
ATOM 1500 O O . ILE A 1 189 ? 9.002 -1.749 -21.521 1.00 88.88 189 ILE A O 1
ATOM 1504 N N . VAL A 1 190 ? 7.755 -3.576 -21.807 1.00 90.19 190 VAL A N 1
ATOM 1505 C CA . VAL A 1 190 ? 6.496 -2.845 -22.014 1.00 90.19 190 VAL A CA 1
ATOM 1506 C C . VAL A 1 190 ? 6.057 -2.117 -20.739 1.00 90.19 190 VAL A C 1
ATOM 1508 O O . VAL A 1 190 ? 5.376 -1.097 -20.818 1.00 90.19 190 VAL A O 1
ATOM 1511 N N . ASN A 1 191 ? 6.469 -2.599 -19.563 1.00 90.69 191 ASN A N 1
ATOM 1512 C CA . ASN A 1 191 ? 6.149 -1.966 -18.291 1.00 90.69 191 ASN A CA 1
ATOM 1513 C C . ASN A 1 191 ? 6.844 -0.606 -18.114 1.00 90.69 191 ASN A C 1
ATOM 1515 O O . ASN A 1 191 ? 6.370 0.191 -17.315 1.00 90.69 191 ASN A O 1
ATOM 1519 N N . GLU A 1 192 ? 7.890 -0.297 -18.886 1.00 87.75 192 GLU A N 1
ATOM 1520 C CA . GLU A 1 192 ? 8.501 1.044 -18.920 1.00 87.75 192 GLU A CA 1
ATOM 1521 C C . GLU A 1 192 ? 7.530 2.123 -19.431 1.00 87.75 192 GLU A C 1
ATOM 1523 O O . GLU A 1 192 ? 7.693 3.303 -19.141 1.00 87.75 192 GLU A O 1
ATOM 1528 N N . LEU A 1 193 ? 6.484 1.732 -20.171 1.00 89.06 193 LEU A N 1
ATOM 1529 C CA . LEU A 1 193 ? 5.425 2.642 -20.621 1.00 89.06 193 LEU A CA 1
ATOM 1530 C C . LEU A 1 193 ? 4.312 2.821 -19.580 1.00 89.06 193 LEU A C 1
ATOM 1532 O O . LEU A 1 193 ? 3.422 3.651 -19.768 1.00 89.06 193 LEU A O 1
ATOM 1536 N N . ALA A 1 194 ? 4.302 2.010 -18.520 1.00 90.81 194 ALA A N 1
ATOM 1537 C CA . ALA A 1 194 ? 3.282 2.087 -17.490 1.00 90.81 194 ALA A CA 1
ATOM 1538 C C . ALA A 1 194 ? 3.660 3.156 -16.453 1.00 90.81 194 ALA A C 1
ATOM 1540 O O . ALA A 1 194 ? 4.787 3.149 -15.954 1.00 90.81 194 ALA A O 1
ATOM 1541 N N . PRO A 1 195 ? 2.720 4.029 -16.046 1.00 91.56 195 PRO A N 1
ATOM 1542 C CA . PRO A 1 195 ? 2.955 4.907 -14.913 1.00 91.56 195 PRO A CA 1
ATOM 1543 C C . PRO A 1 195 ? 3.206 4.048 -13.672 1.00 91.56 195 PRO A C 1
ATOM 1545 O O . PRO A 1 195 ? 2.440 3.129 -13.363 1.00 91.56 195 PRO A O 1
ATOM 1548 N N . THR A 1 196 ? 4.304 4.330 -12.976 1.00 92.50 196 THR A N 1
ATOM 1549 C CA . THR A 1 196 ? 4.738 3.545 -11.822 1.00 92.50 196 THR A CA 1
ATOM 1550 C C . THR A 1 196 ? 4.019 4.017 -10.566 1.00 92.50 196 THR A C 1
ATOM 1552 O O . THR A 1 196 ? 2.930 3.537 -10.246 1.00 92.50 196 THR A O 1
ATOM 1555 N N . ARG A 1 197 ? 4.607 4.964 -9.841 1.00 94.56 197 ARG A N 1
ATOM 1556 C CA . ARG A 1 197 ? 4.057 5.558 -8.628 1.00 94.56 197 ARG A CA 1
ATOM 1557 C C . ARG A 1 197 ? 3.974 7.056 -8.769 1.00 94.56 197 ARG A C 1
ATOM 1559 O O . ARG A 1 197 ? 4.829 7.670 -9.395 1.00 94.56 197 ARG A O 1
ATOM 1566 N N . ASP A 1 198 ? 2.961 7.614 -8.131 1.00 95.44 198 ASP A N 1
ATOM 1567 C CA . ASP A 1 198 ? 2.756 9.049 -8.091 1.00 95.44 198 ASP A CA 1
ATOM 1568 C C . ASP A 1 198 ? 1.957 9.438 -6.845 1.00 95.44 198 ASP A C 1
ATOM 1570 O O . ASP A 1 198 ? 1.364 8.592 -6.160 1.00 95.44 198 ASP A O 1
ATOM 1574 N N . ARG A 1 199 ? 1.971 10.729 -6.526 1.00 95.81 199 ARG A N 1
ATOM 1575 C CA . ARG A 1 199 ? 1.186 11.329 -5.458 1.00 95.81 199 ARG A CA 1
ATOM 1576 C C . ARG A 1 199 ? -0.184 11.703 -5.989 1.00 95.81 199 ARG A C 1
ATOM 1578 O O . ARG A 1 199 ? -0.312 12.345 -7.025 1.00 95.81 199 ARG A O 1
ATOM 1585 N N . GLY A 1 200 ? -1.213 11.292 -5.263 1.00 95.69 200 GLY A N 1
ATOM 1586 C CA . GLY A 1 200 ? -2.578 11.525 -5.689 1.00 95.69 200 GLY A CA 1
ATOM 1587 C C . GLY A 1 200 ? -3.619 11.028 -4.706 1.00 95.69 200 GLY A C 1
ATOM 1588 O O . GLY A 1 200 ? -3.339 10.691 -3.548 1.00 95.69 200 GLY A O 1
ATOM 1589 N N . VAL A 1 201 ? -4.847 10.984 -5.204 1.00 97.69 201 VAL A N 1
ATOM 1590 C CA . VAL A 1 201 ? -6.012 10.439 -4.513 1.00 97.69 201 VAL A CA 1
ATOM 1591 C C . VAL A 1 201 ? -6.706 9.423 -5.404 1.00 97.69 201 VAL A C 1
ATOM 1593 O O . VAL A 1 201 ? -6.763 9.579 -6.621 1.00 97.69 201 VAL A O 1
ATOM 1596 N N . MET A 1 202 ? -7.243 8.368 -4.805 1.00 98.25 202 MET A N 1
ATOM 1597 C CA . MET A 1 202 ? -7.900 7.291 -5.537 1.00 98.25 202 MET A CA 1
ATOM 1598 C C . MET A 1 202 ? -9.100 6.765 -4.765 1.00 98.25 202 MET A C 1
ATOM 1600 O O . MET A 1 202 ? -9.033 6.514 -3.564 1.00 98.25 202 MET A O 1
ATOM 1604 N N . LEU A 1 203 ? -10.187 6.535 -5.486 1.00 98.25 203 LEU A N 1
ATOM 1605 C CA . LEU A 1 203 ? -11.346 5.788 -5.033 1.00 98.25 203 LEU A CA 1
ATOM 1606 C C . LEU A 1 203 ? -11.312 4.413 -5.693 1.00 98.25 203 LEU A C 1
ATOM 1608 O O . LEU A 1 203 ? -11.114 4.299 -6.901 1.00 98.25 203 LEU A O 1
ATOM 1612 N N . TYR A 1 204 ? -11.479 3.360 -4.903 1.00 98.31 204 TYR A N 1
ATOM 1613 C CA . TYR A 1 204 ? -11.398 1.993 -5.401 1.00 98.31 204 TYR A CA 1
ATOM 1614 C C . TYR A 1 204 ? -12.214 1.038 -4.540 1.00 98.31 204 TYR A C 1
ATOM 1616 O O . TYR A 1 204 ? -12.488 1.309 -3.371 1.00 98.31 204 TYR A O 1
ATOM 1624 N N . GLY A 1 205 ? -12.577 -0.105 -5.103 1.00 97.25 205 GLY A N 1
ATOM 1625 C CA . GLY A 1 205 ? -13.484 -1.026 -4.441 1.00 97.25 205 GLY A CA 1
ATOM 1626 C C . GLY A 1 205 ? -13.586 -2.367 -5.134 1.00 97.25 205 GLY A C 1
ATOM 1627 O O . GLY A 1 205 ? -13.202 -2.512 -6.296 1.00 97.25 205 GLY A O 1
ATOM 1628 N N . ASP A 1 206 ? -14.108 -3.329 -4.385 1.00 97.25 206 ASP A N 1
ATOM 1629 C CA . ASP A 1 206 ? -14.367 -4.689 -4.833 1.00 97.25 206 ASP A CA 1
ATOM 1630 C C . ASP A 1 206 ? -15.880 -4.944 -4.782 1.00 97.25 206 ASP A C 1
ATOM 1632 O O . ASP A 1 206 ? -16.506 -4.806 -3.735 1.00 97.25 206 ASP A O 1
ATOM 1636 N N . LEU A 1 207 ? -16.478 -5.296 -5.918 1.00 95.94 207 LEU A N 1
ATOM 1637 C CA . LEU A 1 207 ? -17.903 -5.571 -6.084 1.00 95.94 207 LEU A CA 1
ATOM 1638 C C . LEU A 1 207 ? -18.147 -7.075 -6.239 1.00 95.94 207 LEU A C 1
ATOM 1640 O O . LEU A 1 207 ? -17.260 -7.836 -6.632 1.00 95.94 207 LEU A O 1
ATOM 1644 N N . ALA A 1 208 ? -19.384 -7.495 -5.955 1.00 94.00 208 ALA A N 1
ATOM 1645 C CA . ALA A 1 208 ? -19.847 -8.874 -6.114 1.00 94.00 208 ALA A CA 1
ATOM 1646 C C . ALA A 1 208 ? -18.910 -9.904 -5.447 1.00 94.00 208 ALA A C 1
ATOM 1648 O O . ALA A 1 208 ? -18.496 -10.883 -6.062 1.00 94.00 208 ALA A O 1
ATOM 1649 N N . GLY A 1 209 ? -18.526 -9.645 -4.192 1.00 90.25 209 GLY A N 1
ATOM 1650 C CA . GLY A 1 209 ? -17.647 -10.531 -3.422 1.00 90.25 209 GLY A CA 1
ATOM 1651 C C . GLY A 1 209 ? -16.194 -10.585 -3.910 1.00 90.25 209 GLY A C 1
ATOM 1652 O O . GLY A 1 209 ? -15.483 -11.511 -3.538 1.00 90.25 209 GLY A O 1
ATOM 1653 N N . GLY A 1 210 ? -15.752 -9.622 -4.729 1.00 93.12 210 GLY A N 1
ATOM 1654 C CA . GLY A 1 210 ? -14.390 -9.567 -5.275 1.00 93.12 210 GLY A CA 1
ATOM 1655 C C . GLY A 1 210 ? -14.268 -9.984 -6.740 1.00 93.12 210 GLY A C 1
ATOM 1656 O O . GLY A 1 210 ? -13.168 -9.971 -7.278 1.00 93.12 210 GLY A O 1
ATOM 1657 N N . MET A 1 211 ? -15.376 -10.317 -7.412 1.00 96.12 211 MET A N 1
ATOM 1658 C CA . MET A 1 211 ? -15.345 -10.676 -8.835 1.00 96.12 211 MET A CA 1
ATOM 1659 C C . MET A 1 211 ? -15.055 -9.485 -9.753 1.00 96.12 211 MET A C 1
ATOM 1661 O O . MET A 1 211 ? -14.573 -9.673 -10.868 1.00 96.12 211 MET A O 1
ATOM 1665 N N . VAL A 1 212 ? -15.378 -8.264 -9.323 1.00 97.31 212 VAL A N 1
ATOM 1666 C CA . VAL A 1 212 ? -15.105 -7.039 -10.083 1.00 97.31 212 VAL A CA 1
ATOM 1667 C C . VAL A 1 212 ? -14.380 -6.058 -9.179 1.00 97.31 212 VAL A C 1
ATOM 1669 O O . VAL A 1 212 ? -14.946 -5.618 -8.183 1.00 97.31 212 VAL A O 1
ATOM 1672 N N . SER A 1 213 ? -13.174 -5.649 -9.555 1.00 97.31 213 SER A N 1
ATOM 1673 C CA . SER A 1 213 ? -12.448 -4.577 -8.872 1.00 97.31 213 SER A CA 1
ATOM 1674 C C . SER A 1 213 ? -12.380 -3.351 -9.766 1.00 97.31 213 SER A C 1
ATOM 1676 O O . SER A 1 213 ? -12.123 -3.459 -10.966 1.00 97.31 213 SER A O 1
ATOM 1678 N N . TYR A 1 214 ? -12.567 -2.172 -9.185 1.00 97.62 214 TYR A N 1
ATOM 1679 C CA . TYR A 1 214 ? -12.437 -0.911 -9.905 1.00 97.62 214 TYR A CA 1
ATOM 1680 C C . TYR A 1 214 ? -11.576 0.081 -9.127 1.00 97.62 214 TYR A C 1
ATOM 1682 O O . TYR A 1 214 ? -11.518 0.046 -7.897 1.00 97.62 214 TYR A O 1
ATOM 1690 N N . ALA A 1 215 ? -10.907 0.966 -9.855 1.00 98.19 215 ALA A N 1
ATOM 1691 C CA . ALA A 1 215 ? -10.125 2.063 -9.312 1.00 98.19 215 ALA A CA 1
ATOM 1692 C C . ALA A 1 215 ? -10.230 3.280 -10.234 1.00 98.19 215 ALA A C 1
ATOM 1694 O O . ALA A 1 215 ? -10.185 3.139 -11.455 1.00 98.19 215 ALA A O 1
ATOM 1695 N N . LEU A 1 216 ? -10.353 4.461 -9.640 1.00 98.06 216 LEU A N 1
ATOM 1696 C CA . LEU A 1 216 ? -10.342 5.758 -10.307 1.00 98.06 216 LEU A CA 1
ATOM 1697 C C . LEU A 1 216 ? -9.537 6.728 -9.445 1.00 98.06 216 LEU A C 1
ATOM 1699 O O . LEU A 1 216 ? -9.824 6.866 -8.255 1.00 98.06 216 LEU A O 1
ATOM 1703 N N . GLY A 1 217 ? -8.545 7.400 -10.019 1.00 97.62 217 GLY A N 1
ATOM 1704 C CA . GLY A 1 217 ? -7.699 8.331 -9.282 1.00 97.62 217 GLY A CA 1
ATOM 1705 C C . GLY A 1 217 ? -7.223 9.522 -10.100 1.00 97.62 217 GLY A C 1
ATOM 1706 O O . GLY A 1 217 ? -7.260 9.499 -11.329 1.00 97.62 217 GLY A O 1
ATOM 1707 N N . SER A 1 218 ? -6.790 10.544 -9.367 1.00 96.81 218 SER A N 1
ATOM 1708 C CA . SER A 1 218 ? -6.186 11.779 -9.863 1.00 96.81 218 SER A CA 1
ATOM 1709 C C . SER A 1 218 ? -4.797 11.918 -9.247 1.00 96.81 218 SER A C 1
ATOM 1711 O O . SER A 1 218 ? -4.659 11.766 -8.029 1.00 96.81 218 SER A O 1
ATOM 1713 N N . PHE A 1 219 ? -3.795 12.199 -10.072 1.00 95.81 219 PHE A N 1
ATOM 1714 C CA . PHE A 1 219 ? -2.373 12.189 -9.722 1.00 95.81 219 PHE A CA 1
ATOM 1715 C C . PHE A 1 219 ? -1.665 13.427 -10.281 1.00 95.81 219 PHE A C 1
ATOM 1717 O O . PHE A 1 219 ? -2.188 14.066 -11.187 1.00 95.81 219 PHE A O 1
ATOM 1724 N N . ASN A 1 220 ? -0.501 13.779 -9.739 1.00 93.75 220 ASN A N 1
ATOM 1725 C CA . ASN A 1 220 ? 0.234 14.983 -10.151 1.00 93.75 220 ASN A CA 1
ATOM 1726 C C . ASN A 1 220 ? 0.915 14.864 -11.532 1.00 93.75 220 ASN A C 1
ATOM 1728 O O . ASN A 1 220 ? 1.304 15.870 -12.111 1.00 93.75 220 ASN A O 1
ATOM 1732 N N . GLY A 1 221 ? 1.134 13.651 -12.042 1.00 89.50 221 GLY A N 1
ATOM 1733 C CA . GLY A 1 221 ? 1.831 13.383 -13.306 1.00 89.50 221 GLY A CA 1
ATOM 1734 C C . GLY A 1 221 ? 3.354 13.556 -13.247 1.00 89.50 221 GLY A C 1
ATOM 1735 O O . GLY A 1 221 ? 4.045 13.386 -14.249 1.00 89.50 221 GLY A O 1
ATOM 1736 N N . THR A 1 222 ? 3.913 13.883 -12.078 1.00 87.56 222 THR A N 1
ATOM 1737 C CA . THR A 1 222 ? 5.352 14.147 -11.903 1.00 87.56 222 THR A CA 1
ATOM 1738 C C . THR A 1 222 ? 6.164 12.919 -11.491 1.00 87.56 222 THR A C 1
ATOM 1740 O O . THR A 1 222 ? 7.391 12.981 -11.476 1.00 87.56 222 THR A O 1
ATOM 1743 N N . GLY A 1 223 ? 5.497 11.813 -11.147 1.00 88.12 223 GLY A N 1
ATOM 1744 C CA . GLY A 1 223 ? 6.133 10.582 -10.676 1.00 88.12 223 GLY A CA 1
ATOM 1745 C C . GLY A 1 223 ? 6.478 10.580 -9.181 1.00 88.12 223 GLY A C 1
ATOM 1746 O O . GLY A 1 223 ? 6.181 11.518 -8.435 1.00 88.12 223 GLY A O 1
ATOM 1747 N N . GLU A 1 224 ? 7.092 9.486 -8.721 1.00 88.12 224 GLU A N 1
ATOM 1748 C CA . GLU A 1 224 ? 7.453 9.306 -7.312 1.00 88.12 224 GLU A CA 1
ATOM 1749 C C . GLU A 1 224 ? 8.544 10.274 -6.844 1.00 88.12 224 GLU A C 1
ATOM 1751 O O . GLU A 1 224 ? 9.421 10.681 -7.604 1.00 88.12 224 GLU A O 1
ATOM 1756 N N . ASP A 1 225 ? 8.477 10.637 -5.561 1.00 85.06 225 ASP A N 1
ATOM 1757 C CA . ASP A 1 225 ? 9.488 11.431 -4.848 1.00 85.06 225 ASP A CA 1
ATOM 1758 C C . ASP A 1 225 ? 9.766 12.822 -5.455 1.00 85.06 225 ASP A C 1
ATOM 1760 O O . ASP A 1 225 ? 10.783 13.458 -5.183 1.00 85.06 225 ASP A O 1
ATOM 1764 N N . THR A 1 226 ? 8.837 13.320 -6.275 1.00 82.06 226 THR A N 1
ATOM 1765 C CA . THR A 1 226 ? 8.992 14.571 -7.022 1.00 82.06 226 THR A CA 1
ATOM 1766 C C . THR A 1 226 ? 7.899 15.555 -6.640 1.00 82.06 226 THR A C 1
ATOM 1768 O O . THR A 1 226 ? 6.716 15.217 -6.667 1.00 82.06 226 THR A O 1
ATOM 1771 N N . SER A 1 227 ? 8.289 16.779 -6.261 1.00 81.00 227 SER A N 1
ATOM 1772 C CA . SER A 1 227 ? 7.360 17.889 -6.013 1.00 81.00 227 SER A CA 1
ATOM 1773 C C . SER A 1 227 ? 6.585 18.248 -7.275 1.00 81.00 227 SER A C 1
ATOM 1775 O O . SER A 1 227 ? 7.153 18.244 -8.362 1.00 81.00 227 SER A O 1
ATOM 1777 N N . ASP A 1 228 ? 5.303 18.581 -7.113 1.00 77.62 228 ASP A N 1
ATOM 1778 C CA . ASP A 1 228 ? 4.493 18.999 -8.250 1.00 77.62 228 ASP A CA 1
ATOM 1779 C C . ASP A 1 228 ? 5.089 20.280 -8.840 1.00 77.62 228 ASP A C 1
ATOM 1781 O O . ASP A 1 228 ? 5.505 21.181 -8.103 1.00 77.62 228 ASP A O 1
ATOM 1785 N N . ASN A 1 229 ? 5.181 20.324 -10.161 1.00 74.69 229 ASN A N 1
ATOM 1786 C CA . ASN A 1 229 ? 5.775 21.418 -10.911 1.00 74.69 229 ASN A CA 1
ATOM 1787 C C . ASN A 1 229 ? 4.778 22.074 -11.875 1.00 74.69 229 ASN A C 1
ATOM 1789 O O . ASN A 1 229 ? 5.174 22.970 -12.623 1.00 74.69 229 ASN A O 1
ATOM 1793 N N . ASN A 1 230 ? 3.513 21.647 -11.866 1.00 77.75 230 ASN A N 1
ATOM 1794 C CA . ASN A 1 230 ? 2.482 22.176 -12.745 1.00 77.75 230 ASN A CA 1
ATOM 1795 C C . ASN A 1 230 ? 1.108 22.239 -12.036 1.00 77.75 230 ASN A C 1
ATOM 1797 O O . ASN A 1 230 ? 1.032 22.269 -10.810 1.00 77.75 230 ASN A O 1
ATOM 1801 N N . THR A 1 231 ? 0.030 22.457 -12.792 1.00 77.50 231 THR A N 1
ATOM 1802 C CA . THR A 1 231 ? -1.350 22.586 -12.268 1.00 77.50 231 THR A CA 1
ATOM 1803 C C . THR A 1 231 ? -2.310 21.597 -12.938 1.00 77.50 231 THR A C 1
ATOM 1805 O O . THR A 1 231 ? -3.519 21.644 -12.712 1.00 77.50 231 THR A O 1
ATOM 1808 N N . GLU A 1 232 ? -1.787 20.732 -13.803 1.00 85.50 232 GLU A N 1
ATOM 1809 C CA . GLU A 1 232 ? -2.533 19.700 -14.505 1.00 85.50 232 GLU A CA 1
ATOM 1810 C C . GLU A 1 232 ? -2.480 18.406 -13.687 1.00 85.50 232 GLU A C 1
ATOM 1812 O O . GLU A 1 232 ? -1.502 18.120 -13.005 1.00 85.50 232 GLU A O 1
ATOM 1817 N N . TYR A 1 233 ? -3.564 17.634 -13.724 1.00 90.50 233 TYR A N 1
ATOM 1818 C CA . TYR A 1 233 ? -3.639 16.360 -13.021 1.00 90.50 233 TYR A CA 1
ATOM 1819 C C . TYR A 1 233 ? -3.870 15.231 -14.012 1.00 90.50 233 TYR A C 1
ATOM 1821 O O . TYR A 1 233 ? -4.766 15.304 -14.858 1.00 90.50 233 TYR A O 1
ATOM 1829 N N . ASP A 1 234 ? -3.122 14.152 -13.834 1.00 93.75 234 ASP A N 1
ATOM 1830 C CA . ASP A 1 234 ? -3.298 12.914 -14.570 1.00 93.75 234 ASP A CA 1
ATOM 1831 C C . ASP A 1 234 ? -4.460 12.115 -13.984 1.00 93.75 234 ASP A C 1
ATOM 1833 O O . ASP A 1 234 ? -4.575 11.921 -12.770 1.00 93.75 234 ASP A O 1
ATOM 1837 N N . LEU A 1 235 ? -5.325 11.606 -14.860 1.00 95.75 235 LEU A N 1
ATOM 1838 C CA . LEU A 1 235 ? -6.439 10.744 -14.482 1.00 95.75 235 LEU A CA 1
ATOM 1839 C C . LEU A 1 235 ? -6.136 9.300 -14.869 1.00 95.75 235 LEU A C 1
ATOM 1841 O O . 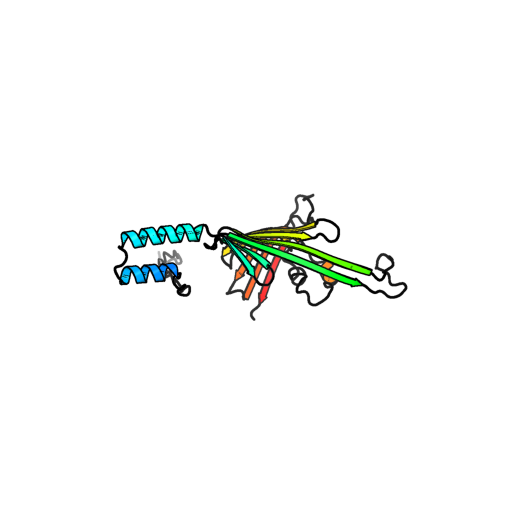LEU A 1 235 ? -5.820 9.007 -16.021 1.00 95.75 235 LEU A O 1
ATOM 1845 N N . ALA A 1 236 ? -6.309 8.379 -13.923 1.00 96.69 236 ALA A N 1
ATOM 1846 C CA . ALA A 1 236 ? -6.156 6.951 -14.169 1.00 96.69 236 ALA A CA 1
ATOM 1847 C C . ALA A 1 236 ? -7.394 6.182 -13.711 1.00 96.69 236 ALA A C 1
ATOM 1849 O O . ALA A 1 236 ? -7.923 6.411 -12.622 1.00 96.69 236 ALA A O 1
ATOM 1850 N N . ALA A 1 237 ? -7.830 5.232 -14.535 1.00 96.81 237 ALA A N 1
ATOM 1851 C CA . ALA A 1 237 ? -8.941 4.347 -14.228 1.00 96.81 237 ALA A CA 1
ATOM 1852 C C . ALA A 1 237 ? -8.611 2.907 -14.626 1.00 96.81 237 ALA A C 1
ATOM 1854 O O . ALA A 1 237 ? -7.997 2.659 -15.664 1.00 96.81 237 ALA A O 1
ATOM 1855 N N . ARG A 1 238 ? -9.069 1.951 -13.818 1.00 96.81 238 ARG A N 1
ATOM 1856 C CA . ARG A 1 238 ? -8.919 0.518 -14.079 1.00 96.81 238 ARG A CA 1
ATOM 1857 C C . ARG A 1 238 ? -10.149 -0.235 -13.618 1.00 96.81 238 ARG A C 1
ATOM 1859 O O . ARG A 1 238 ? -10.652 0.001 -12.524 1.00 96.81 238 ARG A O 1
ATOM 1866 N N . VAL A 1 239 ? -10.576 -1.190 -14.435 1.00 97.25 239 VAL A N 1
ATOM 1867 C CA . VAL A 1 239 ? -11.583 -2.192 -14.084 1.00 97.25 239 VAL A CA 1
ATOM 1868 C C . VAL A 1 239 ? -10.981 -3.563 -14.357 1.00 97.25 239 VAL A C 1
ATOM 1870 O O . VAL A 1 239 ? -10.381 -3.780 -15.408 1.00 97.25 239 VAL A O 1
ATOM 1873 N N . ALA A 1 240 ? -11.112 -4.475 -13.403 1.00 96.44 240 ALA A N 1
ATOM 1874 C CA . ALA A 1 240 ? -10.686 -5.860 -13.520 1.00 96.44 240 ALA A CA 1
ATOM 1875 C C . ALA A 1 240 ? -11.868 -6.781 -13.213 1.00 96.44 240 ALA A C 1
ATOM 1877 O O . ALA A 1 240 ? -12.627 -6.524 -12.281 1.00 96.44 240 ALA A O 1
ATOM 1878 N N . PHE A 1 241 ? -12.005 -7.850 -13.996 1.00 96.88 241 PHE A N 1
ATOM 1879 C CA . PHE A 1 241 ? -12.998 -8.898 -13.788 1.00 96.88 241 PHE A CA 1
ATOM 1880 C C . PHE A 1 241 ? -12.281 -10.230 -13.563 1.00 96.88 241 PHE A C 1
ATOM 1882 O O . PHE A 1 241 ? -11.538 -10.686 -14.431 1.00 96.88 241 PHE A O 1
ATOM 1889 N N . THR A 1 242 ? -12.492 -10.828 -12.395 1.00 95.19 242 THR A N 1
ATOM 1890 C CA . THR A 1 242 ? -11.820 -12.044 -11.916 1.00 95.19 242 THR A CA 1
ATOM 1891 C C . THR A 1 242 ? -12.857 -13.008 -11.329 1.00 95.19 242 THR A C 1
ATOM 1893 O O . THR A 1 242 ? -13.116 -12.972 -10.128 1.00 95.19 242 THR A O 1
ATOM 1896 N N . PRO A 1 243 ? -13.514 -13.834 -12.165 1.00 91.75 243 PRO A N 1
ATOM 1897 C CA . PRO A 1 243 ? -14.612 -14.706 -11.734 1.00 91.75 243 PRO A CA 1
ATOM 1898 C C . PRO A 1 243 ? -14.170 -16.016 -11.056 1.00 91.75 243 PRO A C 1
ATOM 1900 O O . PRO A 1 243 ? -15.033 -16.770 -10.608 1.00 91.75 243 PRO A O 1
ATOM 1903 N N . PHE A 1 244 ? -12.867 -16.308 -11.017 1.00 88.00 244 PHE A N 1
ATOM 1904 C CA . PHE A 1 244 ? -12.273 -17.515 -10.438 1.00 88.00 244 PHE A CA 1
ATOM 1905 C C . PHE A 1 244 ? -11.067 -17.171 -9.565 1.00 88.00 244 PHE A C 1
ATOM 1907 O O . PHE A 1 244 ? -10.394 -16.158 -9.870 1.00 88.00 244 PHE A O 1
#

Sequence (244 aa):
MNRILPKVLVSLALMLGSLVTLALGGEPKEKPVVEQILDLLLQRGQISQEEYRTLQEKARNESASAVLAGIEKGKPFLKSANGNFQVQFGGRIQADFHAAEEDARTLSSAEIDSQFLIRRSRFEVDGLLFRFAGFKIEADFTEGVSLKDAYVDLRFFPELRFRAGQFKVPFSLEELTSSRFIDFVERSIVNELAPTRDRGVMLYGDLAGGMVSYALGSFNGTGEDTSDNNTEYDLAARVAFTPF